Protein AF-D9WKZ7-F1 (afdb_monomer_lite)

InterPro domains:
  IPR025851 SUKH-4 immunity protein [PF14435] (5-185)

Secondary structure (DSSP, 8-state):
--S---HHHHHHHH-GGGEE---GGGS-TTTTTSHHHHHHHHT-EESSSSEEPPPPTTT-PPPBGGGTS-GGG-TTPPTTGGG-BEEEEETTEEEEE-TTT--EEEEETTTTEEEEEESSHHHHHHHHHHHHHHHHH------GGGHHHHHHHHHHHHHHHHHHHHTT--GGGSSTTSHHHHHHHHHHTTTTSSS-SGGG-----PPPP--------------------------PPPPP-----------PPPPP-

Organism: NCBI:txid457427

Radius of gyration: 24.9 Å; chains: 1; bounding box: 68×44×90 Å

Foldseek 3Di:
DLDDAALVVVCVQQNPVQFQAQDLQAEDPLASPAPLNVCRHHRGAGPDQWFFDARDPPRRYAQACVVPAVLVLAPPDDVPSRRWGQGTDGDQWTWTADSPQQWIWTQHRVVSYIAGQWSHNNLVRLLRVQLVSLLVPQDDPLDPVCLVVSLVVQLVSLVVSQVVSCVRIVRNPVDCPHSNVVVSVCRSVVVRHPQRNPVNPPDDPDDDDDDDDDDDDDDDDDDDDDDDDDDDPDPDDDDDDDDDDDDDDDDDDDDDD

pLDDT: mean 79.71, std 24.65, range [27.67, 98.5]

Sequence (257 aa):
MLFDVTRSELADIFGEDRLATLPATAFPPAAVDTEGARLLQTVGVPTGTLLLRQPDEDDGLLPLVQDIVHIEAFEDAAEGAGDWPIIGWLLNAHIALDPVSGNVHAFDPDEEAVVQLHTDVSSLVHVTLRLQRLLEEFTFSGDEDEEEADFERLNGEVDRIREETSSIDPLPFQDDETVWSVVGDEIAMGQRFKGSSPSGTARGCAPRSPENCGEPGLAPRKSARRSSSCCTTERWPGPSSAAPSGRSGSRGIRPGS

Structure (mmCIF, N/CA/C/O ba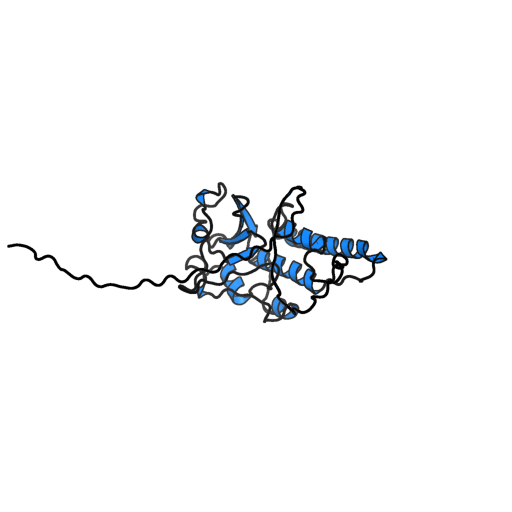ckbone):
data_AF-D9WKZ7-F1
#
_entry.id   AF-D9WKZ7-F1
#
loop_
_atom_site.group_PDB
_atom_site.id
_atom_site.type_symbol
_atom_site.label_atom_id
_atom_site.label_alt_id
_atom_site.label_comp_id
_atom_site.label_asym_id
_atom_site.label_entity_id
_atom_site.label_seq_id
_atom_site.pdbx_PDB_ins_code
_atom_site.Cartn_x
_atom_site.Cartn_y
_atom_site.Cartn_z
_atom_site.occupancy
_atom_site.B_iso_or_equiv
_atom_site.auth_seq_id
_atom_site.auth_comp_id
_atom_site.auth_asym_id
_atom_site.auth_atom_id
_atom_site.pdbx_PDB_model_num
ATOM 1 N N . MET A 1 1 ? -15.621 3.475 -1.645 1.00 86.50 1 MET A N 1
ATOM 2 C CA . MET A 1 1 ? -14.302 3.255 -2.289 1.00 86.50 1 MET A CA 1
ATOM 3 C C . MET A 1 1 ? -13.994 4.307 -3.345 1.00 86.50 1 MET A C 1
ATOM 5 O O . MET A 1 1 ? -14.924 4.769 -4.004 1.00 86.50 1 MET A O 1
ATOM 9 N N . LEU A 1 2 ? -12.716 4.663 -3.499 1.00 95.12 2 LEU A N 1
ATOM 10 C CA . LEU A 1 2 ? -12.226 5.618 -4.503 1.00 95.12 2 LEU A CA 1
ATOM 11 C C . LEU A 1 2 ? -11.845 4.973 -5.842 1.00 95.12 2 LEU A C 1
ATOM 13 O O . LEU A 1 2 ? -12.075 5.571 -6.891 1.00 95.12 2 LEU A O 1
ATOM 17 N N . PHE A 1 3 ? -11.316 3.751 -5.812 1.00 95.81 3 PHE A N 1
ATOM 18 C CA . PHE A 1 3 ? -10.891 3.003 -6.991 1.00 95.81 3 PHE A CA 1
ATOM 19 C C . PHE A 1 3 ? -11.689 1.702 -7.122 1.00 95.81 3 PHE A C 1
ATOM 21 O O . PHE A 1 3 ? -11.937 1.002 -6.138 1.00 95.81 3 PHE A O 1
ATOM 28 N N . ASP A 1 4 ? -12.084 1.369 -8.351 1.00 94.31 4 ASP A N 1
ATOM 29 C CA . ASP A 1 4 ? -12.721 0.089 -8.671 1.00 94.31 4 ASP A CA 1
ATOM 30 C C . ASP A 1 4 ? -11.634 -0.947 -8.967 1.00 94.31 4 ASP A C 1
ATOM 32 O O . ASP A 1 4 ? -11.164 -1.058 -10.096 1.00 94.31 4 ASP A O 1
ATOM 36 N N . VAL A 1 5 ? -11.178 -1.643 -7.923 1.00 93.56 5 VAL A N 1
ATOM 37 C CA . VAL A 1 5 ? -10.162 -2.698 -8.031 1.00 93.56 5 VAL A CA 1
ATOM 38 C C . VAL A 1 5 ? -10.825 -4.049 -7.821 1.00 93.56 5 VAL A C 1
ATOM 40 O O . VAL A 1 5 ? -11.519 -4.270 -6.825 1.00 93.56 5 VAL A O 1
ATOM 43 N N . THR A 1 6 ? -10.586 -4.979 -8.744 1.00 95.88 6 THR A N 1
ATOM 44 C CA . THR A 1 6 ? -11.203 -6.309 -8.699 1.00 95.88 6 THR A CA 1
ATOM 45 C C . THR A 1 6 ? -10.166 -7.411 -8.538 1.00 95.88 6 THR A C 1
ATOM 47 O O . THR A 1 6 ? -9.050 -7.317 -9.043 1.00 95.88 6 THR A O 1
ATOM 50 N N . ARG A 1 7 ? -10.550 -8.512 -7.877 1.00 97.00 7 ARG A N 1
ATOM 51 C CA . ARG A 1 7 ? -9.677 -9.689 -7.742 1.00 97.00 7 ARG A CA 1
ATOM 52 C C . ARG A 1 7 ? -9.247 -10.227 -9.106 1.00 97.00 7 ARG A C 1
ATOM 54 O O . ARG A 1 7 ? -8.091 -10.584 -9.276 1.00 97.00 7 ARG A O 1
ATOM 61 N N . SER A 1 8 ? -10.176 -10.274 -10.060 1.00 96.75 8 SER A N 1
ATOM 62 C CA . SER A 1 8 ? -9.927 -10.784 -11.409 1.00 96.75 8 SER A CA 1
ATOM 63 C C . SER A 1 8 ? -8.845 -9.981 -12.121 1.00 96.75 8 SER A C 1
ATOM 65 O O . SER A 1 8 ? -7.936 -10.571 -12.683 1.00 96.75 8 SER A O 1
ATOM 67 N N . GLU A 1 9 ? -8.893 -8.648 -12.033 1.00 94.81 9 GLU A N 1
ATOM 68 C CA . GLU A 1 9 ? -7.853 -7.779 -12.591 1.00 94.81 9 GLU A CA 1
ATOM 69 C C . GLU A 1 9 ? -6.483 -8.064 -11.963 1.00 94.81 9 GLU A C 1
ATOM 71 O O . GLU A 1 9 ? -5.500 -8.242 -12.681 1.00 94.81 9 GLU A O 1
ATOM 76 N N . LEU A 1 10 ? -6.419 -8.162 -10.629 1.00 95.88 10 LEU A N 1
ATOM 77 C CA . LEU A 1 10 ? -5.172 -8.498 -9.941 1.00 95.88 10 LEU A CA 1
ATOM 78 C C . LEU A 1 10 ? -4.653 -9.879 -10.360 1.00 95.88 10 LEU A C 1
ATOM 80 O O . LEU A 1 10 ? -3.462 -10.041 -10.610 1.00 95.88 10 LEU A O 1
ATOM 84 N N . ALA A 1 11 ? -5.533 -10.874 -10.448 1.00 96.88 11 ALA A N 1
ATOM 85 C CA . ALA A 1 11 ? -5.175 -12.243 -10.796 1.00 96.88 11 ALA A CA 1
ATOM 86 C C . ALA A 1 11 ? -4.760 -12.386 -12.268 1.00 96.88 11 ALA A C 1
ATOM 88 O O . ALA A 1 11 ? -3.876 -13.186 -12.563 1.00 96.88 11 ALA A O 1
ATOM 89 N N . ASP A 1 12 ? -5.343 -11.608 -13.179 1.00 95.31 12 ASP A N 1
ATOM 90 C CA . ASP A 1 12 ? -4.982 -11.613 -14.599 1.00 95.31 12 ASP A CA 1
ATOM 91 C C . ASP A 1 12 ? -3.570 -11.054 -14.831 1.00 95.31 12 ASP A C 1
ATOM 93 O O . ASP A 1 12 ? -2.852 -11.535 -15.708 1.00 95.31 12 ASP A O 1
ATOM 97 N N . ILE A 1 13 ? -3.162 -10.059 -14.036 1.00 94.62 13 ILE A N 1
ATOM 98 C CA . ILE A 1 13 ? -1.828 -9.448 -14.118 1.00 94.62 13 ILE A CA 1
ATOM 99 C C . ILE A 1 13 ? -0.814 -10.293 -13.345 1.00 94.62 13 ILE A C 1
ATOM 101 O O . ILE A 1 13 ? 0.231 -10.668 -13.876 1.00 94.62 13 ILE A O 1
ATOM 105 N N . PHE A 1 14 ? -1.119 -10.600 -12.082 1.00 95.25 14 PHE A N 1
ATOM 106 C CA . PHE A 1 14 ? -0.139 -11.163 -11.163 1.00 95.25 14 PHE A CA 1
ATOM 107 C C . PHE A 1 14 ? -0.225 -12.685 -11.021 1.00 95.25 14 PHE A C 1
ATOM 109 O O . PHE A 1 14 ? 0.777 -13.316 -10.699 1.00 95.25 14 PHE A O 1
ATOM 116 N N . GLY A 1 15 ? -1.371 -13.297 -11.294 1.00 96.06 15 GLY A N 1
ATOM 117 C CA . GLY A 1 15 ? -1.652 -14.681 -10.917 1.00 96.06 15 GLY A CA 1
ATOM 118 C C . GLY A 1 15 ? -2.150 -14.795 -9.474 1.00 96.06 15 GLY A C 1
ATOM 119 O O . GLY A 1 15 ? -1.733 -14.052 -8.587 1.00 96.06 15 GLY A O 1
ATOM 120 N N . GLU A 1 16 ? -3.056 -15.746 -9.230 1.00 96.12 16 GLU A N 1
ATOM 121 C CA . GLU A 1 16 ? -3.701 -15.959 -7.920 1.00 96.12 16 GLU A CA 1
ATOM 122 C C . GLU A 1 16 ? -2.708 -16.265 -6.788 1.00 96.12 16 GLU A C 1
ATOM 124 O O . GLU A 1 16 ? -2.953 -15.921 -5.636 1.00 96.12 16 GLU A O 1
ATOM 129 N N . ASP A 1 17 ? -1.580 -16.904 -7.098 1.00 95.25 17 ASP A N 1
ATOM 130 C CA . ASP A 1 17 ? -0.547 -17.272 -6.126 1.00 95.25 17 ASP A CA 1
ATOM 131 C C . ASP A 1 17 ? 0.249 -16.072 -5.596 1.00 95.25 17 ASP A C 1
ATOM 133 O O . ASP A 1 17 ? 0.900 -16.180 -4.556 1.00 95.25 17 ASP A O 1
ATOM 137 N N . ARG A 1 18 ? 0.171 -14.926 -6.280 1.00 94.75 18 ARG A N 1
ATOM 138 C CA . ARG A 1 18 ? 0.854 -13.682 -5.901 1.00 94.75 18 ARG A CA 1
ATOM 139 C C . ARG A 1 18 ? -0.090 -12.637 -5.318 1.00 94.75 18 ARG A C 1
ATOM 141 O O . ARG A 1 18 ? 0.281 -11.470 -5.201 1.00 94.75 18 ARG A O 1
ATOM 148 N N . LEU A 1 19 ? -1.295 -13.049 -4.927 1.00 96.81 19 LEU A N 1
ATOM 149 C CA . LEU A 1 19 ? -2.248 -12.204 -4.217 1.00 96.81 19 LEU A CA 1
ATOM 150 C C . LEU A 1 19 ? -2.286 -12.584 -2.738 1.00 96.81 19 LEU A C 1
ATOM 152 O O . LEU A 1 19 ? -2.629 -13.709 -2.373 1.00 96.81 19 LEU A O 1
ATOM 156 N N . ALA A 1 20 ? -1.964 -11.625 -1.874 1.00 96.62 20 ALA A N 1
ATOM 157 C CA . ALA A 1 20 ? -2.119 -11.771 -0.436 1.00 96.62 20 ALA A CA 1
ATOM 158 C C . ALA A 1 20 ? -3.504 -11.275 -0.005 1.00 96.62 20 ALA A C 1
ATOM 160 O O . ALA A 1 20 ? -3.938 -10.192 -0.392 1.00 96.62 20 ALA A O 1
ATOM 161 N N . THR A 1 21 ? -4.182 -12.050 0.838 1.00 97.25 21 THR A N 1
ATOM 162 C CA . THR A 1 21 ? -5.472 -11.689 1.445 1.00 97.25 21 THR A CA 1
ATOM 163 C C . THR A 1 21 ? -5.406 -11.833 2.955 1.00 97.25 21 THR A C 1
ATOM 165 O O . THR A 1 21 ? -4.696 -12.705 3.459 1.00 97.25 21 THR A O 1
ATOM 168 N N . LEU A 1 22 ? -6.219 -11.060 3.670 1.00 96.62 22 LEU A N 1
ATOM 169 C CA . LEU A 1 22 ? -6.415 -11.223 5.112 1.00 96.62 22 LEU A CA 1
ATOM 170 C C . LEU A 1 22 ? -7.713 -11.989 5.375 1.00 96.62 22 LEU A C 1
ATOM 172 O O . LEU A 1 22 ? -8.744 -11.614 4.821 1.00 96.62 22 LEU A O 1
ATOM 176 N N . PRO A 1 23 ? -7.724 -13.052 6.197 1.00 95.06 23 PRO A N 1
ATOM 177 C CA . PRO A 1 23 ? -8.964 -13.757 6.487 1.00 95.06 23 PRO A CA 1
ATOM 178 C C . PRO A 1 23 ? -9.891 -12.878 7.337 1.00 95.06 23 PRO A C 1
ATOM 180 O O . PRO A 1 23 ? -9.437 -12.092 8.163 1.00 95.06 23 PRO A O 1
ATOM 183 N N . ALA A 1 24 ? -11.209 -13.043 7.184 1.00 92.75 24 ALA A N 1
ATOM 184 C CA . ALA A 1 24 ? -12.192 -12.269 7.951 1.00 92.75 24 ALA A CA 1
ATOM 185 C C . ALA A 1 24 ? -12.007 -12.415 9.470 1.00 92.75 24 ALA A C 1
ATOM 187 O O . ALA A 1 24 ? -12.208 -11.465 10.217 1.00 92.75 24 ALA A O 1
ATOM 188 N N . THR A 1 25 ? -11.572 -13.596 9.918 1.00 93.62 25 THR A N 1
ATOM 189 C CA . THR A 1 25 ? -11.299 -13.888 11.329 1.00 93.62 25 THR A CA 1
ATOM 190 C C . THR A 1 25 ? -10.112 -13.122 11.895 1.00 93.62 25 THR A C 1
ATOM 192 O O . THR A 1 25 ? -9.985 -13.098 13.108 1.00 93.62 25 THR A O 1
ATOM 195 N N . ALA A 1 26 ? -9.268 -12.516 11.054 1.00 95.56 26 ALA A N 1
ATOM 196 C CA . ALA A 1 26 ? -8.110 -11.757 11.508 1.00 95.56 26 ALA A CA 1
ATOM 197 C C . ALA A 1 26 ? -8.446 -10.342 11.966 1.00 95.56 26 ALA A C 1
ATOM 199 O O . ALA A 1 26 ? -7.671 -9.723 12.688 1.00 95.56 26 ALA A O 1
ATOM 200 N N . PHE A 1 27 ? -9.591 -9.808 11.556 1.00 95.44 27 PHE A N 1
ATOM 201 C CA . PHE A 1 27 ? -9.962 -8.457 11.936 1.00 95.44 27 PHE A CA 1
ATOM 202 C C . PHE A 1 27 ? -10.638 -8.450 13.310 1.00 95.44 27 PHE A C 1
ATOM 204 O O . PHE A 1 27 ? -11.517 -9.280 13.565 1.00 95.44 27 PHE A O 1
ATOM 211 N N . PRO A 1 28 ? -10.305 -7.480 14.181 1.00 92.56 28 PRO A N 1
ATOM 212 C CA . PRO A 1 28 ? -11.050 -7.282 15.413 1.00 92.56 28 PRO A CA 1
ATOM 213 C C . PRO A 1 28 ? -12.520 -6.945 15.102 1.00 92.56 28 PRO A C 1
ATOM 215 O O . PRO A 1 28 ? -12.822 -6.428 14.018 1.00 92.56 28 PRO A O 1
ATOM 218 N N . PRO A 1 29 ? -13.455 -7.163 16.048 1.00 90.25 29 PRO A N 1
ATOM 219 C CA . PRO A 1 29 ? -14.887 -6.946 15.818 1.00 90.25 29 PRO A CA 1
ATOM 220 C C . PRO A 1 29 ? -15.247 -5.546 15.310 1.00 90.25 29 PRO A C 1
ATOM 222 O O . PRO A 1 29 ? -16.206 -5.397 14.560 1.00 90.25 29 PRO A O 1
ATOM 225 N N . ALA A 1 30 ? -14.477 -4.525 15.693 1.00 88.81 30 ALA A N 1
ATOM 226 C CA . ALA A 1 30 ? -14.676 -3.159 15.218 1.00 88.81 30 ALA A CA 1
ATOM 227 C C . ALA A 1 30 ? -14.361 -2.991 13.719 1.00 88.81 30 ALA A C 1
ATOM 229 O O . ALA A 1 30 ? -14.970 -2.153 13.064 1.00 88.81 30 ALA A O 1
ATOM 230 N N . ALA A 1 31 ? -13.439 -3.790 13.171 1.00 92.06 31 ALA A N 1
ATOM 231 C CA . ALA A 1 31 ? -12.917 -3.636 11.814 1.00 92.06 31 ALA A CA 1
ATOM 232 C C . ALA A 1 31 ? -13.474 -4.651 10.804 1.00 92.06 31 ALA A C 1
ATOM 234 O O . ALA A 1 31 ? -13.489 -4.366 9.607 1.00 92.06 31 ALA A O 1
ATOM 235 N N . VAL A 1 32 ? -13.930 -5.826 11.255 1.00 92.06 32 VAL A N 1
ATOM 236 C CA . VAL A 1 32 ? -14.262 -6.970 10.380 1.00 92.06 32 VAL A CA 1
ATOM 237 C C . VAL A 1 32 ? -15.307 -6.665 9.303 1.00 92.06 32 VAL A C 1
ATOM 239 O O . VAL A 1 32 ? -15.214 -7.178 8.186 1.00 92.06 32 VAL A O 1
ATOM 242 N N . ASP A 1 33 ? -16.274 -5.801 9.615 1.00 91.19 33 ASP A N 1
ATOM 243 C CA . ASP A 1 33 ? -17.384 -5.452 8.724 1.00 91.19 33 ASP A CA 1
ATOM 244 C C . ASP A 1 33 ? -17.150 -4.190 7.885 1.00 91.19 33 ASP A C 1
ATOM 246 O O . ASP A 1 33 ? -18.029 -3.789 7.118 1.00 91.19 33 ASP A O 1
ATOM 250 N N . THR A 1 34 ? -15.971 -3.578 7.993 1.00 94.75 34 THR A N 1
ATOM 251 C CA . THR A 1 34 ? -15.627 -2.380 7.222 1.00 94.75 34 THR A CA 1
ATOM 252 C C . THR A 1 34 ? -15.450 -2.698 5.737 1.00 94.75 34 THR A C 1
ATOM 254 O O . THR A 1 34 ? -15.079 -3.810 5.350 1.00 94.75 34 THR A O 1
ATOM 257 N N . GLU A 1 35 ? -15.700 -1.704 4.879 1.00 94.62 35 GLU A N 1
ATOM 258 C CA . GLU A 1 35 ? -15.505 -1.840 3.428 1.00 94.62 35 GLU A CA 1
ATOM 259 C C . GLU A 1 35 ? -14.042 -2.192 3.101 1.00 94.62 35 GLU A C 1
ATOM 261 O O . GLU A 1 35 ? -13.786 -3.109 2.322 1.00 94.62 35 GLU A O 1
ATOM 266 N N . GLY A 1 36 ? -13.089 -1.550 3.785 1.00 94.69 36 GLY A N 1
ATOM 267 C CA . GLY A 1 36 ? -11.660 -1.815 3.629 1.00 94.69 36 GLY A CA 1
ATOM 268 C C . GLY A 1 36 ? -11.242 -3.229 4.039 1.00 94.69 36 GLY A C 1
ATOM 269 O O . GLY A 1 36 ? -10.532 -3.900 3.289 1.00 94.69 36 GLY A O 1
ATOM 270 N N . ALA A 1 37 ? -11.733 -3.735 5.177 1.00 95.81 37 ALA A N 1
ATOM 271 C CA . ALA A 1 37 ? -11.460 -5.113 5.584 1.00 95.81 37 ALA A CA 1
ATOM 272 C C . ALA A 1 37 ? -12.029 -6.118 4.572 1.00 95.81 37 ALA A C 1
ATOM 274 O O . ALA A 1 37 ? -11.334 -7.052 4.173 1.00 95.81 37 ALA A O 1
ATOM 275 N N . ARG A 1 38 ? -13.261 -5.906 4.089 1.00 96.19 38 ARG A N 1
ATOM 276 C CA . ARG A 1 38 ? -13.873 -6.762 3.058 1.00 96.19 38 ARG A CA 1
ATOM 277 C C . ARG A 1 38 ? -13.087 -6.746 1.750 1.00 96.19 38 ARG A C 1
ATOM 279 O O . ARG A 1 38 ? -12.974 -7.793 1.108 1.00 96.19 38 ARG A O 1
ATOM 286 N N . LEU A 1 39 ? -12.515 -5.604 1.368 1.00 96.69 39 LEU A N 1
ATOM 287 C CA . LEU A 1 39 ? -11.654 -5.509 0.191 1.00 96.69 39 LEU A CA 1
ATOM 288 C C . LEU A 1 39 ? -10.396 -6.376 0.352 1.00 96.69 39 LEU A C 1
ATOM 290 O O . LEU A 1 39 ? -10.113 -7.205 -0.510 1.00 96.69 39 LEU A O 1
ATOM 294 N N . LEU A 1 40 ? -9.694 -6.276 1.484 1.00 97.12 40 LEU A N 1
ATOM 295 C CA . LEU A 1 40 ? -8.495 -7.087 1.763 1.00 97.12 40 LEU A CA 1
ATOM 296 C C . LEU A 1 40 ? -8.800 -8.586 1.911 1.00 97.12 40 LEU A C 1
ATOM 298 O O . LEU A 1 40 ? -7.937 -9.423 1.648 1.00 97.12 40 LEU A O 1
ATOM 302 N N . GLN A 1 41 ? -10.025 -8.931 2.312 1.00 96.06 41 GLN A N 1
ATOM 303 C CA . GLN A 1 41 ? -10.496 -10.316 2.393 1.00 96.06 41 GLN A CA 1
ATOM 304 C C . GLN A 1 41 ? -10.803 -10.918 1.019 1.00 96.06 41 GLN A C 1
ATOM 306 O O . GLN A 1 41 ? -10.501 -12.083 0.768 1.00 96.06 41 GLN A O 1
ATOM 311 N N . THR A 1 42 ? -11.445 -10.149 0.138 1.00 95.88 42 THR A N 1
ATOM 312 C CA . THR A 1 42 ? -12.015 -10.677 -1.113 1.00 95.88 42 THR A CA 1
ATOM 313 C C . THR A 1 42 ? -11.128 -10.421 -2.327 1.00 95.88 42 THR A C 1
ATOM 315 O O . THR A 1 42 ? -10.932 -11.326 -3.142 1.00 95.88 42 THR A O 1
ATOM 318 N N . VAL A 1 43 ? -10.563 -9.218 -2.429 1.00 96.81 43 VAL A N 1
ATOM 319 C CA . VAL A 1 43 ? -9.678 -8.783 -3.517 1.00 96.81 43 VAL A CA 1
ATOM 320 C C . VAL A 1 43 ? -8.217 -9.024 -3.150 1.00 96.81 43 VAL A C 1
ATOM 322 O O . VAL A 1 43 ? -7.498 -9.643 -3.930 1.00 96.81 43 VAL A O 1
ATOM 325 N N . GLY A 1 44 ? -7.812 -8.628 -1.942 1.00 96.06 44 GLY A N 1
ATOM 326 C CA . GLY A 1 44 ? -6.420 -8.716 -1.499 1.00 96.06 44 GLY A CA 1
ATOM 327 C C . GLY A 1 44 ? -5.523 -7.647 -2.125 1.00 96.06 44 GLY A C 1
ATOM 328 O O . GLY A 1 44 ? -6.007 -6.645 -2.649 1.00 96.06 44 GLY A O 1
ATOM 329 N N . VAL A 1 45 ? -4.209 -7.861 -2.049 1.00 96.81 45 VAL A N 1
ATOM 330 C CA . VAL A 1 45 ? -3.186 -6.995 -2.656 1.00 96.81 45 VAL A CA 1
ATOM 331 C C . VAL A 1 45 ? -2.116 -7.833 -3.361 1.00 96.81 45 VAL A C 1
ATOM 333 O O . VAL A 1 45 ? -1.845 -8.959 -2.927 1.00 96.81 45 VAL A O 1
ATOM 336 N N . PRO A 1 46 ? -1.470 -7.310 -4.416 1.00 95.81 46 PRO A N 1
ATOM 337 C CA . PRO A 1 46 ? -0.294 -7.949 -4.997 1.00 95.81 46 PRO A CA 1
ATOM 338 C C . PRO A 1 46 ? 0.837 -8.058 -3.970 1.00 95.81 46 PRO A C 1
ATOM 340 O O . PRO A 1 46 ? 1.148 -7.092 -3.272 1.00 95.81 46 PRO A O 1
ATOM 343 N N . THR A 1 47 ? 1.477 -9.222 -3.885 1.00 92.38 47 THR A N 1
ATOM 344 C CA . THR A 1 47 ? 2.692 -9.390 -3.077 1.00 92.38 47 THR A CA 1
ATOM 345 C C . THR A 1 47 ? 3.862 -8.646 -3.713 1.00 92.38 47 THR A C 1
ATOM 347 O O . THR A 1 47 ? 4.039 -8.718 -4.928 1.00 92.38 47 THR A O 1
ATOM 350 N N . GLY A 1 48 ? 4.712 -8.017 -2.903 1.00 90.31 48 GLY A N 1
ATOM 351 C CA . GLY A 1 48 ? 5.918 -7.347 -3.387 1.00 90.31 48 GLY A CA 1
ATOM 352 C C . GLY A 1 48 ? 6.200 -6.110 -2.557 1.00 90.31 48 GLY A C 1
ATOM 353 O O . GLY A 1 48 ? 6.770 -6.224 -1.475 1.00 90.31 48 GLY A O 1
ATOM 354 N N . THR A 1 49 ? 5.784 -4.952 -3.064 1.00 90.69 49 THR A N 1
ATOM 355 C CA . THR A 1 49 ? 5.992 -3.655 -2.406 1.00 90.69 49 THR A CA 1
ATOM 356 C C . THR A 1 49 ? 5.280 -3.546 -1.056 1.00 90.69 49 THR A C 1
ATOM 358 O O . THR A 1 49 ? 5.915 -3.193 -0.066 1.00 90.69 49 THR A O 1
ATOM 361 N N . LEU A 1 50 ? 3.987 -3.879 -0.999 1.00 95.12 50 LEU A N 1
ATOM 362 C CA . LEU A 1 50 ? 3.224 -3.954 0.247 1.00 95.12 50 LEU A CA 1
ATOM 363 C C . LEU A 1 50 ? 3.233 -5.394 0.765 1.00 95.12 50 LEU A C 1
ATOM 365 O O . LEU A 1 50 ? 2.987 -6.342 0.014 1.00 95.12 50 LEU A O 1
ATOM 369 N N . LEU A 1 51 ? 3.474 -5.558 2.063 1.00 95.50 51 LEU A N 1
ATOM 370 C CA . LEU A 1 51 ? 3.446 -6.858 2.721 1.00 95.50 51 LEU A CA 1
ATOM 371 C C . LEU A 1 51 ? 2.311 -6.882 3.740 1.00 95.50 51 LEU A C 1
ATOM 373 O O . LEU A 1 51 ? 2.339 -6.153 4.729 1.00 95.50 51 LEU A O 1
ATOM 377 N N . LEU A 1 52 ? 1.300 -7.720 3.492 1.00 96.31 52 LEU A N 1
ATOM 378 C CA . LEU A 1 52 ? 0.223 -7.926 4.457 1.00 96.31 52 LEU A CA 1
ATOM 379 C C . LEU A 1 52 ? 0.720 -8.740 5.647 1.00 96.31 52 LEU A C 1
ATOM 381 O O . LEU A 1 52 ? 1.503 -9.684 5.511 1.00 96.31 52 LEU A O 1
ATOM 385 N N . ARG A 1 53 ? 0.224 -8.371 6.823 1.00 94.38 53 ARG A N 1
ATOM 386 C CA . ARG A 1 53 ? 0.595 -8.998 8.079 1.00 94.38 53 ARG A CA 1
ATOM 387 C C . ARG A 1 53 ? -0.054 -10.369 8.202 1.00 94.38 53 ARG A C 1
ATOM 389 O O . ARG A 1 53 ? -1.232 -10.544 7.902 1.00 94.38 53 ARG A O 1
ATOM 396 N N . GLN A 1 54 ? 0.715 -11.347 8.671 1.00 92.06 54 GLN A N 1
ATOM 397 C CA . GLN A 1 54 ? 0.136 -12.622 9.074 1.00 92.06 54 GLN A CA 1
ATOM 398 C C . GLN A 1 54 ? -0.605 -12.436 10.404 1.00 92.06 54 GLN A C 1
ATOM 400 O O . GLN A 1 54 ? -0.051 -11.790 11.299 1.00 92.06 54 GLN A O 1
ATOM 405 N N . PRO A 1 55 ? -1.835 -12.964 10.534 1.00 92.62 55 PRO A N 1
ATOM 406 C CA . PRO A 1 55 ? -2.524 -12.997 11.816 1.00 92.62 55 PRO A CA 1
ATOM 407 C C . PRO A 1 55 ? -1.737 -13.832 12.830 1.00 92.62 55 PRO A C 1
ATOM 409 O O . PRO A 1 55 ? -1.006 -14.746 12.441 1.00 92.62 55 PRO A O 1
ATOM 412 N N . ASP A 1 56 ? -1.892 -13.511 14.110 1.00 90.12 56 ASP A N 1
ATOM 413 C CA . ASP A 1 56 ? -1.227 -14.203 15.207 1.00 90.12 56 ASP A CA 1
ATOM 414 C C . ASP A 1 56 ? -1.619 -15.690 15.254 1.00 90.12 56 ASP A C 1
ATOM 416 O O . ASP A 1 56 ? -2.754 -16.066 14.955 1.00 90.12 56 ASP A O 1
ATOM 420 N N . GLU A 1 57 ? -0.666 -16.562 15.587 1.00 88.44 57 GLU A N 1
ATOM 421 C CA . GLU A 1 57 ? -0.898 -18.010 15.594 1.00 88.44 57 GLU A CA 1
ATOM 422 C C . GLU A 1 57 ? -1.790 -18.465 16.761 1.00 88.44 57 GLU A C 1
ATOM 424 O O . GLU A 1 57 ? -2.459 -19.497 16.642 1.00 88.44 57 GLU A O 1
ATOM 429 N N . ASP A 1 58 ? -1.812 -17.719 17.871 1.00 88.00 58 ASP A N 1
ATOM 430 C CA . ASP A 1 58 ? -2.508 -18.102 19.099 1.00 88.00 58 ASP A CA 1
ATOM 431 C C . ASP A 1 58 ? -4.002 -17.759 19.043 1.00 88.00 58 ASP A C 1
ATOM 433 O O . ASP A 1 58 ? -4.842 -18.593 19.401 1.00 88.00 58 ASP A O 1
ATOM 437 N N . ASP A 1 59 ? -4.352 -16.549 18.598 1.00 89.69 59 ASP A N 1
ATOM 438 C CA . ASP A 1 59 ? -5.744 -16.078 18.548 1.00 89.69 59 ASP A CA 1
ATOM 439 C C . ASP A 1 59 ? -6.290 -15.849 17.129 1.00 89.69 59 ASP A C 1
ATOM 441 O O . ASP A 1 59 ? -7.508 -15.734 16.949 1.00 89.69 59 ASP A O 1
ATOM 445 N N . GLY A 1 60 ? -5.425 -15.875 16.112 1.00 92.75 60 GLY A N 1
ATOM 446 C CA . GLY A 1 60 ? -5.804 -15.681 14.719 1.00 92.75 60 GLY A CA 1
ATOM 447 C C . GLY A 1 60 ? -6.101 -14.233 14.346 1.00 92.75 60 GLY A C 1
ATOM 448 O O . GLY A 1 60 ? -6.643 -14.037 13.257 1.00 92.75 60 GLY A O 1
ATOM 449 N N . LEU A 1 61 ? -5.796 -13.253 15.207 1.00 95.06 61 LEU A N 1
ATOM 450 C CA . LEU A 1 61 ? -6.085 -11.830 15.019 1.00 95.06 61 LEU A CA 1
ATOM 451 C C . LEU A 1 61 ? -4.878 -11.051 14.487 1.00 95.06 61 LEU A C 1
ATOM 453 O O . LEU A 1 61 ? -3.722 -11.435 14.637 1.00 95.06 61 LEU A O 1
ATOM 457 N N . LEU A 1 62 ? -5.152 -9.917 13.848 1.00 96.12 62 LEU A N 1
ATOM 458 C CA . LEU A 1 62 ? -4.135 -8.912 13.581 1.00 96.12 62 LEU A CA 1
ATOM 459 C C . LEU A 1 62 ? -3.781 -8.188 14.880 1.00 96.12 62 LEU A C 1
ATOM 461 O O . LEU A 1 62 ? -4.695 -7.811 15.620 1.00 96.12 62 LEU A O 1
ATOM 465 N N . PRO A 1 63 ? -2.488 -7.924 15.125 1.00 94.94 63 PRO A N 1
ATOM 466 C CA . PRO A 1 63 ? -2.094 -7.095 16.247 1.00 94.94 63 PRO A CA 1
ATOM 467 C C . PRO A 1 63 ? -2.622 -5.679 16.056 1.00 94.94 63 PRO A C 1
ATOM 469 O O . PRO A 1 63 ? -2.733 -5.174 14.930 1.00 94.94 63 PRO A O 1
ATOM 472 N N . LEU A 1 64 ? -2.928 -5.041 17.171 1.00 94.94 64 LEU A N 1
ATOM 473 C CA . LEU A 1 64 ? -3.368 -3.662 17.205 1.00 94.94 64 LEU A CA 1
ATOM 474 C C . LEU A 1 64 ? -2.150 -2.736 17.264 1.00 94.94 64 LEU A C 1
ATOM 476 O O . LEU A 1 64 ? -1.044 -3.162 17.607 1.00 94.94 64 LEU A O 1
ATOM 480 N N . VAL A 1 65 ? -2.332 -1.455 16.943 1.00 94.12 65 VAL A N 1
ATOM 481 C CA . VAL A 1 65 ? -1.232 -0.479 16.998 1.00 94.12 65 VAL A CA 1
ATOM 482 C C . VAL A 1 65 ? -0.584 -0.462 18.384 1.00 94.12 65 VAL A C 1
ATOM 484 O O . VAL A 1 65 ? 0.639 -0.519 18.470 1.00 94.12 65 VAL A O 1
ATOM 487 N N . GLN A 1 66 ? -1.373 -0.477 19.463 1.00 92.50 66 GLN A N 1
ATOM 488 C CA . GLN A 1 66 ? -0.848 -0.446 20.837 1.00 92.50 66 GLN A CA 1
ATOM 489 C C . GLN A 1 66 ? -0.011 -1.674 21.229 1.00 92.50 66 GLN A C 1
ATOM 491 O O . GLN A 1 66 ? 0.767 -1.606 22.180 1.00 92.50 66 GLN A O 1
ATOM 496 N N . ASP A 1 67 ? -0.153 -2.792 20.511 1.00 90.88 67 ASP A N 1
ATOM 497 C CA . ASP A 1 67 ? 0.610 -4.014 20.785 1.00 90.88 67 ASP A CA 1
ATOM 498 C C . ASP A 1 67 ? 2.052 -3.918 20.262 1.00 90.88 67 ASP A C 1
ATOM 500 O O . ASP A 1 67 ? 2.911 -4.719 20.634 1.00 90.88 67 ASP A O 1
ATOM 504 N N . ILE A 1 68 ? 2.321 -2.952 19.377 1.00 86.75 68 ILE A N 1
ATOM 505 C CA . ILE A 1 68 ? 3.580 -2.843 18.625 1.00 86.75 68 ILE A CA 1
ATOM 506 C C . ILE A 1 68 ? 4.235 -1.482 18.804 1.00 86.75 68 ILE A C 1
ATOM 508 O O . ILE A 1 68 ? 5.459 -1.380 18.853 1.00 86.75 68 ILE A O 1
ATOM 512 N N . VAL A 1 69 ? 3.417 -0.445 18.904 1.00 83.38 69 VAL A N 1
ATOM 513 C CA . VAL A 1 69 ? 3.830 0.945 18.909 1.00 83.38 69 VAL A CA 1
ATOM 514 C C . VAL A 1 69 ? 3.345 1.589 20.205 1.00 83.38 69 VAL A C 1
ATOM 516 O O . VAL A 1 69 ? 2.177 1.483 20.576 1.00 83.38 69 VAL A O 1
ATOM 519 N N . HIS A 1 70 ? 4.246 2.281 20.902 1.00 84.81 70 HIS A N 1
ATOM 520 C CA . HIS A 1 70 ? 3.889 3.093 22.064 1.00 84.81 70 HIS A CA 1
ATOM 521 C C . HIS A 1 70 ? 3.211 4.377 21.589 1.00 84.81 70 HIS A C 1
ATOM 523 O O . HIS A 1 70 ? 3.886 5.361 21.311 1.00 84.81 70 HIS A O 1
ATOM 529 N N . ILE A 1 71 ? 1.886 4.364 21.460 1.00 81.38 71 ILE A N 1
ATOM 530 C CA . ILE A 1 71 ? 1.113 5.477 20.883 1.00 81.38 71 ILE A CA 1
ATOM 531 C C . ILE A 1 71 ? 1.316 6.788 21.628 1.00 81.38 71 ILE A C 1
ATOM 533 O O . ILE A 1 71 ? 1.257 7.849 21.020 1.00 81.38 71 ILE A O 1
ATOM 537 N N . GLU A 1 72 ? 1.614 6.738 22.924 1.00 79.50 72 GLU A N 1
ATOM 538 C CA . GLU A 1 72 ? 1.912 7.931 23.712 1.00 79.50 72 GLU A CA 1
ATOM 539 C C . GLU A 1 72 ? 3.189 8.657 23.256 1.00 79.50 72 GLU A C 1
ATOM 541 O O . GLU A 1 72 ? 3.405 9.797 23.662 1.00 79.50 72 GLU A O 1
ATOM 546 N N . ALA A 1 73 ? 4.029 8.017 22.435 1.00 77.75 73 ALA A N 1
ATOM 547 C CA . ALA A 1 73 ? 5.180 8.643 21.790 1.00 77.75 73 ALA A CA 1
ATOM 548 C C . ALA A 1 73 ? 4.802 9.490 20.559 1.00 77.75 73 ALA A C 1
ATOM 550 O O . ALA A 1 73 ? 5.638 10.240 20.075 1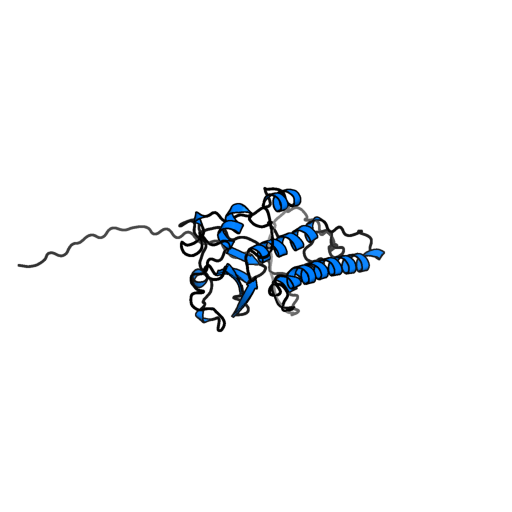.00 77.75 73 ALA A O 1
ATOM 551 N N . PHE A 1 74 ? 3.560 9.406 20.071 1.00 79.94 74 PHE A N 1
ATOM 552 C CA . PHE A 1 74 ? 3.123 10.044 18.831 1.00 79.94 74 PHE A CA 1
ATOM 553 C C . PHE A 1 74 ? 2.163 11.193 19.134 1.00 79.94 74 PHE A C 1
ATOM 555 O O . PHE A 1 74 ? 1.004 10.976 19.491 1.00 79.94 74 PHE A O 1
ATOM 562 N N . GLU A 1 75 ? 2.632 12.430 18.966 1.00 73.25 75 GLU A N 1
ATOM 563 C CA . GLU A 1 75 ? 1.836 13.629 19.267 1.00 73.25 75 GLU A CA 1
ATOM 564 C C . GLU A 1 75 ? 0.595 13.769 18.361 1.00 73.25 75 GLU A C 1
ATOM 566 O O . GLU A 1 75 ? -0.430 14.288 18.805 1.00 73.25 75 GLU A O 1
ATOM 571 N N . ASP A 1 76 ? 0.659 13.245 17.132 1.00 81.38 76 ASP A N 1
ATOM 572 C CA . ASP A 1 76 ? -0.398 13.351 16.115 1.00 81.38 76 ASP A CA 1
ATOM 573 C C . ASP A 1 76 ? -1.321 12.119 16.031 1.00 81.38 76 ASP A C 1
ATOM 575 O O . ASP A 1 76 ? -2.190 12.035 15.155 1.00 81.38 76 ASP A O 1
ATOM 579 N N . ALA A 1 77 ? -1.164 11.138 16.927 1.00 84.00 77 ALA A N 1
ATOM 580 C CA . ALA A 1 77 ? -2.012 9.951 16.918 1.00 84.00 77 ALA A CA 1
ATOM 581 C C . ALA A 1 77 ? -3.466 10.290 17.290 1.00 84.00 77 ALA A C 1
ATOM 583 O O . ALA A 1 77 ? -3.750 10.953 18.290 1.00 84.00 77 ALA A O 1
ATOM 584 N N . ALA A 1 78 ? -4.412 9.789 16.493 1.00 86.75 78 ALA A N 1
ATOM 585 C CA . ALA A 1 78 ? -5.831 9.970 16.767 1.00 86.75 78 ALA A CA 1
ATOM 586 C C . ALA A 1 78 ? -6.257 9.259 18.064 1.00 86.75 78 ALA A C 1
ATOM 588 O O . ALA A 1 78 ? -5.736 8.201 18.431 1.00 86.75 78 ALA A O 1
ATOM 589 N N . GLU A 1 79 ? -7.271 9.807 18.736 1.00 86.12 79 GLU A N 1
ATOM 590 C CA . GLU A 1 79 ? -7.879 9.146 19.890 1.00 86.12 79 GLU A CA 1
ATOM 591 C C . GLU A 1 79 ? -8.442 7.776 19.474 1.00 86.12 79 GLU A C 1
ATOM 593 O O . GLU A 1 79 ? -9.207 7.667 18.516 1.00 86.12 79 GLU A O 1
ATOM 598 N N . GLY A 1 80 ? -8.049 6.719 20.189 1.00 88.94 80 GLY A N 1
ATOM 599 C CA . GLY A 1 80 ? -8.451 5.345 19.873 1.00 88.94 80 GLY A CA 1
ATOM 600 C C . GLY A 1 80 ? -7.602 4.648 18.805 1.00 88.94 80 GLY A C 1
ATOM 601 O O . GLY A 1 80 ? -7.893 3.498 18.482 1.00 88.94 80 GLY A O 1
ATOM 602 N N . ALA A 1 81 ? -6.524 5.275 18.311 1.00 92.81 81 ALA A N 1
ATOM 603 C CA . ALA A 1 81 ? -5.603 4.641 17.362 1.00 92.81 81 ALA A CA 1
ATOM 604 C C . ALA A 1 81 ? -4.979 3.335 17.882 1.00 92.81 81 ALA A C 1
ATOM 606 O O . ALA A 1 81 ? -4.593 2.480 17.092 1.00 92.81 81 ALA A O 1
ATOM 607 N N . GLY A 1 82 ? -4.954 3.148 19.207 1.00 93.44 82 GLY A N 1
ATOM 608 C CA . GLY A 1 82 ? -4.519 1.917 19.875 1.00 93.44 82 GLY A CA 1
ATOM 609 C C . GLY A 1 82 ? -5.244 0.670 19.449 1.00 93.44 82 GLY A C 1
ATOM 610 O O . GLY A 1 82 ? -4.609 -0.376 19.359 1.00 93.44 82 GLY A O 1
ATOM 611 N N . ASP A 1 83 ? -6.519 0.800 19.106 1.00 94.25 83 ASP A N 1
ATOM 612 C CA . ASP A 1 83 ? -7.372 -0.327 18.757 1.00 94.25 83 ASP A CA 1
ATOM 613 C C . ASP A 1 83 ? -7.437 -0.576 17.241 1.00 94.25 83 ASP A C 1
ATOM 615 O O . ASP A 1 83 ? -8.237 -1.391 16.769 1.00 94.25 83 ASP A O 1
ATOM 619 N N . TRP A 1 84 ? -6.623 0.126 16.447 1.00 96.81 84 TRP A N 1
ATOM 620 C CA . TRP A 1 84 ? -6.583 -0.060 15.000 1.00 96.81 84 TRP A CA 1
ATOM 621 C C . TRP A 1 84 ? -5.760 -1.304 14.641 1.00 96.81 84 TRP A C 1
ATOM 623 O O . TRP A 1 84 ? -4.634 -1.444 15.120 1.00 96.81 84 TRP A O 1
ATOM 633 N N . PRO A 1 85 ? -6.268 -2.222 13.797 1.00 97.19 85 PRO A N 1
ATOM 634 C CA . PRO A 1 85 ? -5.493 -3.377 13.357 1.00 97.19 85 PRO A CA 1
ATOM 635 C C . PRO A 1 85 ? -4.367 -2.973 12.398 1.00 97.19 85 PRO A C 1
ATOM 637 O O . PRO A 1 85 ? -4.592 -2.248 11.423 1.00 97.19 85 PRO A O 1
ATOM 640 N N . ILE A 1 86 ? -3.172 -3.521 12.624 1.00 97.19 86 ILE A N 1
ATOM 641 C CA . ILE A 1 86 ? -2.041 -3.426 11.698 1.00 97.19 86 ILE A CA 1
ATOM 642 C C . ILE A 1 86 ? -2.232 -4.461 10.587 1.00 97.19 86 ILE A C 1
ATOM 644 O O . ILE A 1 86 ? -2.054 -5.663 10.788 1.00 97.19 86 ILE A O 1
ATOM 648 N N . ILE A 1 87 ? -2.572 -3.984 9.393 1.00 97.38 87 ILE A N 1
ATOM 649 C CA . ILE A 1 87 ? -2.856 -4.814 8.218 1.00 97.38 87 ILE A CA 1
ATOM 650 C C . ILE A 1 87 ? -1.594 -5.236 7.461 1.00 97.38 87 ILE A C 1
ATOM 652 O O . ILE A 1 87 ? -1.638 -6.195 6.691 1.00 97.38 87 ILE A O 1
ATOM 656 N N . GLY A 1 88 ? -0.467 -4.554 7.669 1.00 96.62 88 GLY A N 1
ATOM 657 C CA . GLY A 1 88 ? 0.766 -4.826 6.939 1.00 96.62 88 GLY A CA 1
ATOM 658 C C . GLY A 1 88 ? 1.897 -3.868 7.274 1.00 96.62 88 GLY A C 1
ATOM 659 O O . GLY A 1 88 ? 1.851 -3.155 8.275 1.00 96.62 88 GLY A O 1
ATOM 660 N N . TRP A 1 89 ? 2.910 -3.858 6.418 1.00 95.12 89 TRP A N 1
ATOM 661 C CA . TRP A 1 89 ? 4.007 -2.900 6.457 1.00 95.12 89 TRP A CA 1
ATOM 662 C C . TRP A 1 89 ? 4.451 -2.518 5.046 1.00 95.12 89 TRP A C 1
ATOM 664 O O . TRP A 1 89 ? 4.343 -3.303 4.095 1.00 95.12 89 TRP A O 1
ATOM 674 N N . LEU A 1 90 ? 4.956 -1.295 4.937 1.00 94.38 90 LEU A N 1
ATOM 675 C CA . LEU A 1 90 ? 5.545 -0.720 3.738 1.00 94.38 90 LEU A CA 1
ATOM 676 C C . LEU A 1 90 ? 6.844 -0.035 4.160 1.00 94.38 90 LEU A C 1
ATOM 678 O O . LEU A 1 90 ? 6.819 0.846 5.016 1.00 94.38 90 LEU A O 1
ATOM 682 N N . LEU A 1 91 ? 7.973 -0.453 3.583 1.00 90.94 91 LEU A N 1
ATOM 683 C CA . LEU A 1 91 ? 9.298 -0.084 4.097 1.00 90.94 91 LEU A CA 1
ATOM 684 C C . LEU A 1 91 ? 9.402 -0.383 5.607 1.00 90.94 91 LEU A C 1
ATOM 686 O O . LEU A 1 91 ? 9.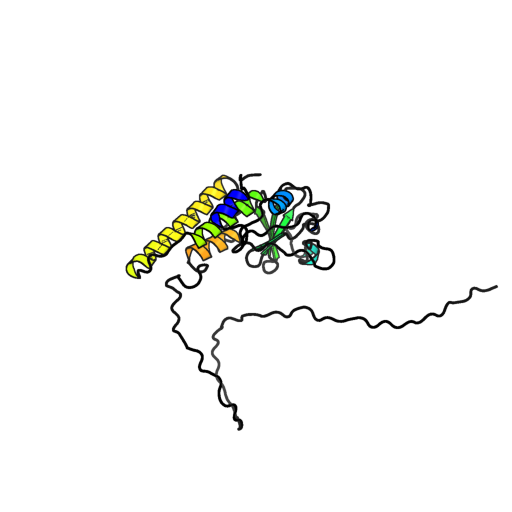183 -1.529 6.004 1.00 90.94 91 LEU A O 1
ATOM 690 N N . ASN A 1 92 ? 9.718 0.624 6.425 1.00 88.19 92 ASN A N 1
ATOM 691 C CA . ASN A 1 92 ? 9.824 0.517 7.883 1.00 88.19 92 ASN A CA 1
ATOM 692 C C . ASN A 1 92 ? 8.513 0.880 8.608 1.00 88.19 92 ASN A C 1
ATOM 694 O O . ASN A 1 92 ? 8.401 0.678 9.818 1.00 88.19 92 ASN A O 1
ATOM 698 N N . ALA A 1 93 ? 7.500 1.363 7.881 1.00 93.69 93 ALA A N 1
ATOM 699 C CA . ALA A 1 93 ? 6.252 1.827 8.466 1.00 93.69 93 ALA A CA 1
ATOM 700 C C . ALA A 1 93 ? 5.224 0.696 8.608 1.00 93.69 93 ALA A C 1
ATOM 702 O O . ALA A 1 93 ? 4.974 -0.087 7.683 1.00 93.69 93 ALA A O 1
ATOM 703 N N . HIS A 1 94 ? 4.567 0.652 9.765 1.00 95.81 94 HIS A N 1
ATOM 704 C CA . HIS A 1 94 ? 3.418 -0.211 10.012 1.00 95.81 94 HIS A CA 1
ATOM 705 C C . HIS A 1 94 ? 2.169 0.419 9.408 1.00 95.81 94 HIS A C 1
ATOM 707 O O . HIS A 1 94 ? 1.874 1.586 9.649 1.00 95.81 94 HIS A O 1
ATOM 713 N N . ILE A 1 95 ? 1.413 -0.365 8.645 1.00 97.44 95 ILE A N 1
ATOM 714 C CA . ILE A 1 95 ? 0.193 0.097 7.993 1.00 97.44 95 ILE A CA 1
ATOM 715 C C . ILE A 1 95 ? -1.005 -0.341 8.826 1.00 97.44 95 ILE A C 1
ATOM 717 O O . ILE A 1 95 ? -1.238 -1.539 9.000 1.00 97.44 95 ILE A O 1
ATOM 721 N N . ALA A 1 96 ? -1.765 0.626 9.328 1.00 97.38 96 ALA A N 1
ATOM 722 C CA . ALA A 1 96 ? -2.947 0.414 10.150 1.00 97.38 96 ALA A CA 1
ATOM 723 C C . ALA A 1 96 ? -4.218 0.880 9.431 1.00 97.38 96 ALA A C 1
ATOM 725 O O . ALA A 1 96 ? -4.198 1.844 8.664 1.00 97.38 96 ALA A O 1
ATOM 726 N N . LEU A 1 97 ? -5.326 0.191 9.695 1.00 97.69 97 LEU A N 1
ATOM 727 C CA . LEU A 1 97 ? -6.653 0.552 9.200 1.00 97.69 97 LEU A CA 1
ATOM 728 C C . LEU A 1 97 ? -7.456 1.196 10.330 1.00 97.69 97 LEU A C 1
ATOM 730 O O . LEU A 1 97 ? -7.725 0.528 11.325 1.00 97.69 97 LEU A O 1
ATOM 734 N N . ASP A 1 98 ? -7.89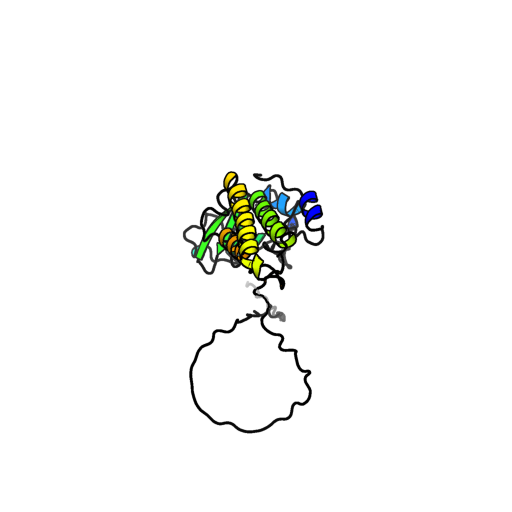8 2.441 10.155 1.00 96.62 98 ASP A N 1
ATOM 735 C CA . ASP A 1 98 ? -8.904 3.032 11.039 1.00 96.62 98 ASP A CA 1
ATOM 736 C C . ASP A 1 98 ? -10.279 2.425 10.700 1.00 96.62 98 ASP A C 1
ATOM 738 O O . ASP A 1 98 ? -10.819 2.677 9.616 1.00 96.62 98 ASP A O 1
ATOM 742 N N . PRO A 1 99 ? -10.884 1.628 11.599 1.00 93.81 99 PRO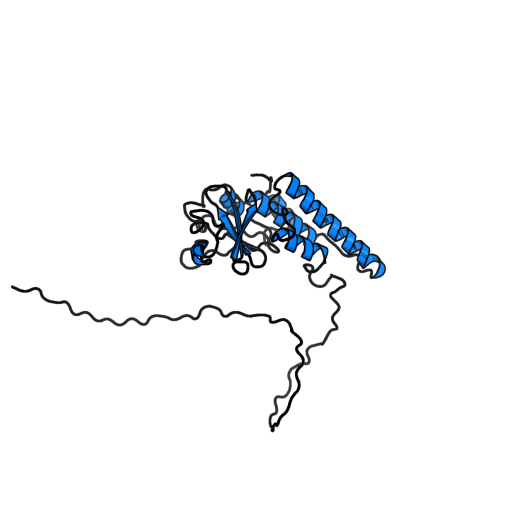 A N 1
ATOM 743 C CA . PRO A 1 99 ? -12.150 0.970 11.318 1.00 93.81 99 PRO A CA 1
ATOM 744 C C . PRO A 1 99 ? -13.349 1.928 11.275 1.00 93.81 99 PRO A C 1
ATOM 746 O O . PRO A 1 99 ? -14.408 1.548 10.777 1.00 93.81 99 PRO A O 1
ATOM 749 N N . VAL A 1 100 ? -13.217 3.147 11.807 1.00 93.00 100 VAL A N 1
ATOM 750 C CA . VAL A 1 100 ? -14.305 4.130 11.857 1.00 93.00 100 VAL A CA 1
ATOM 751 C C . VAL A 1 100 ? -14.375 4.918 10.556 1.00 93.00 100 VAL A C 1
ATOM 753 O O . VAL A 1 100 ? -15.451 5.028 9.965 1.00 93.00 100 VAL A O 1
ATOM 756 N N . SER A 1 101 ? -13.247 5.473 10.111 1.00 92.94 101 SER A N 1
ATOM 757 C CA . SER A 1 101 ? -13.194 6.275 8.884 1.00 92.94 101 SER A CA 1
ATOM 758 C C . SER A 1 101 ? -12.959 5.442 7.623 1.00 92.94 101 SER A C 1
ATOM 760 O O . SER A 1 101 ? -13.398 5.839 6.546 1.00 92.94 101 SER A O 1
ATOM 762 N N . GLY A 1 102 ? -12.297 4.287 7.745 1.00 94.12 102 GLY A N 1
ATOM 763 C CA . GLY A 1 102 ? -11.783 3.517 6.612 1.00 94.12 102 GLY A CA 1
ATOM 764 C C . GLY A 1 102 ? -10.446 4.030 6.065 1.00 94.12 102 GLY A C 1
ATOM 765 O O . GLY A 1 102 ? -9.947 3.458 5.092 1.00 94.12 102 GLY A O 1
ATOM 766 N N . ASN A 1 103 ? -9.866 5.066 6.683 1.00 97.31 103 ASN A N 1
ATOM 767 C CA . ASN A 1 103 ? -8.560 5.605 6.321 1.00 97.31 103 ASN A CA 1
ATOM 768 C C . ASN A 1 103 ? -7.443 4.605 6.637 1.00 97.31 103 ASN A C 1
ATOM 770 O O . ASN A 1 103 ? -7.533 3.793 7.564 1.00 97.31 103 ASN A O 1
ATOM 774 N N . VAL A 1 104 ? -6.347 4.718 5.894 1.00 97.81 104 VAL A N 1
ATOM 775 C CA . VAL A 1 104 ? -5.129 3.943 6.127 1.00 97.81 104 VAL A CA 1
ATOM 776 C C . VAL A 1 104 ? -4.050 4.871 6.657 1.00 97.81 104 VAL A C 1
ATOM 778 O O . VAL A 1 104 ? -3.800 5.927 6.077 1.00 97.81 104 VAL A O 1
ATOM 781 N N . HIS A 1 105 ? -3.393 4.462 7.736 1.00 96.88 105 HIS A N 1
ATOM 782 C CA . HIS A 1 105 ? -2.344 5.227 8.400 1.00 96.88 105 HIS A CA 1
ATOM 783 C C . HIS A 1 105 ? -1.018 4.469 8.381 1.00 96.88 105 HIS A C 1
ATOM 785 O O . HIS A 1 105 ? -0.995 3.244 8.505 1.00 96.88 105 HIS A O 1
ATOM 791 N N . ALA A 1 106 ? 0.076 5.209 8.242 1.00 95.50 106 ALA A N 1
ATOM 792 C CA . ALA A 1 106 ? 1.436 4.729 8.413 1.00 95.50 106 ALA A CA 1
ATOM 793 C C . ALA A 1 106 ? 1.949 5.156 9.793 1.00 95.50 106 ALA A C 1
ATOM 795 O O . ALA A 1 106 ? 1.896 6.337 10.132 1.00 95.50 106 ALA A O 1
ATOM 796 N N . PHE A 1 107 ? 2.429 4.190 10.570 1.00 94.38 107 PHE A N 1
ATOM 797 C CA . PHE A 1 107 ? 3.120 4.397 11.838 1.00 94.38 107 PHE A CA 1
ATOM 798 C C . PHE A 1 107 ? 4.595 4.081 11.634 1.00 94.38 107 PHE A C 1
ATOM 800 O O . PHE A 1 107 ? 4.952 2.911 11.442 1.00 94.38 107 PHE A O 1
ATOM 807 N N . ASP A 1 108 ? 5.434 5.109 11.681 1.00 90.62 108 ASP A N 1
ATOM 808 C CA . ASP A 1 108 ? 6.881 4.954 11.618 1.00 90.62 108 ASP A CA 1
ATOM 809 C C . ASP A 1 108 ? 7.469 5.078 13.035 1.00 90.62 108 ASP A C 1
ATOM 811 O O . ASP A 1 108 ? 7.468 6.169 13.611 1.00 90.62 108 ASP A O 1
ATOM 815 N N . PRO A 1 109 ? 7.922 3.967 13.647 1.00 82.81 109 PRO A N 1
ATOM 816 C CA . PRO A 1 109 ? 8.501 4.006 14.983 1.00 82.81 109 PRO A CA 1
ATOM 817 C C . PRO A 1 109 ? 9.890 4.653 15.024 1.00 82.81 109 PRO A C 1
ATOM 819 O O . PRO A 1 109 ? 10.297 5.084 16.100 1.00 82.81 109 PRO A O 1
ATOM 822 N N . ASP A 1 110 ? 10.613 4.710 13.902 1.00 83.44 110 ASP A N 1
ATOM 823 C CA . ASP A 1 110 ? 11.943 5.321 13.831 1.00 83.44 110 ASP A CA 1
ATOM 824 C C . ASP A 1 110 ? 11.838 6.849 13.716 1.00 83.44 110 ASP A C 1
ATOM 826 O O . ASP A 1 110 ? 12.678 7.570 14.259 1.00 83.44 110 ASP A O 1
ATOM 830 N N . GLU A 1 111 ? 10.795 7.342 13.043 1.00 82.81 111 GLU A N 1
ATOM 831 C CA . GLU A 1 111 ? 10.498 8.776 12.915 1.00 82.81 111 GLU A CA 1
ATOM 832 C C . GLU A 1 111 ? 9.545 9.311 13.995 1.00 82.81 111 GLU A C 1
ATOM 834 O O . GLU A 1 111 ? 9.316 10.517 14.065 1.00 82.81 111 GLU A O 1
ATOM 839 N N . GLU A 1 112 ? 8.998 8.431 14.844 1.00 83.50 112 GLU A N 1
ATOM 840 C CA . GLU A 1 112 ? 7.987 8.759 15.864 1.00 83.50 112 GLU A CA 1
ATOM 841 C C . GLU A 1 112 ? 6.774 9.513 15.266 1.00 83.50 112 GLU A C 1
ATOM 843 O O . GLU A 1 112 ? 6.137 10.343 15.917 1.00 83.50 112 GLU A O 1
ATOM 848 N N . ALA A 1 113 ? 6.430 9.200 14.009 1.00 85.44 113 ALA A N 1
ATOM 849 C CA . ALA A 1 113 ? 5.405 9.888 13.228 1.00 85.44 113 ALA A CA 1
ATOM 850 C C . ALA A 1 113 ? 4.217 8.981 12.861 1.00 85.44 113 ALA A C 1
ATOM 852 O O . ALA A 1 113 ? 4.369 7.795 12.547 1.00 85.44 113 ALA A O 1
ATOM 853 N N . VAL A 1 114 ? 3.012 9.567 12.864 1.00 91.06 114 VAL A N 1
ATOM 854 C CA . VAL A 1 114 ? 1.798 8.955 12.301 1.00 91.06 114 VAL A CA 1
ATOM 855 C C . VAL A 1 114 ? 1.311 9.809 11.150 1.00 91.06 114 VAL A C 1
ATOM 857 O O . VAL A 1 114 ? 0.967 10.974 11.333 1.00 91.06 114 VAL A O 1
ATOM 860 N N . VAL A 1 115 ? 1.218 9.210 9.967 1.00 92.69 115 VAL A N 1
ATOM 861 C CA . VAL A 1 115 ? 0.751 9.901 8.764 1.00 92.69 115 VAL A CA 1
ATOM 862 C C . VAL A 1 115 ? -0.469 9.185 8.215 1.00 92.69 115 VAL A C 1
ATOM 864 O O . VAL A 1 115 ? -0.482 7.963 8.064 1.00 92.69 115 VAL A O 1
ATOM 867 N N . GLN A 1 116 ? -1.520 9.939 7.898 1.00 95.69 116 GLN A N 1
ATOM 868 C CA . GLN A 1 116 ? -2.616 9.401 7.103 1.00 95.69 116 GLN A CA 1
ATOM 869 C C . GLN A 1 116 ? -2.118 9.184 5.670 1.00 95.69 116 GLN A C 1
ATOM 871 O O . GLN A 1 116 ? -1.803 10.142 4.970 1.00 95.69 116 GLN A O 1
ATOM 876 N N . LEU A 1 117 ? -2.038 7.924 5.251 1.00 96.50 117 LEU A N 1
ATOM 877 C CA . LEU A 1 117 ? -1.427 7.522 3.986 1.00 96.50 117 LEU A CA 1
ATOM 878 C C . LEU A 1 117 ? -2.452 7.406 2.854 1.00 96.50 117 LEU A C 1
ATOM 880 O O . LEU A 1 117 ? -2.149 7.756 1.719 1.00 96.50 117 LEU A O 1
ATOM 884 N N . HIS A 1 118 ? -3.662 6.928 3.161 1.00 97.94 118 HIS A N 1
ATOM 885 C CA . HIS A 1 118 ? -4.770 6.875 2.207 1.00 97.94 118 HIS A CA 1
ATOM 886 C C . HIS A 1 118 ? -6.082 7.284 2.860 1.00 97.94 118 HIS A C 1
ATOM 888 O O . HIS A 1 118 ? -6.324 7.031 4.045 1.00 97.94 118 HIS A O 1
ATOM 894 N N . THR A 1 119 ? -6.962 7.872 2.058 1.00 96.88 119 THR A N 1
ATOM 895 C CA . THR A 1 119 ? -8.352 8.136 2.456 1.00 96.88 119 THR A CA 1
ATOM 896 C C . THR A 1 119 ? -9.210 6.873 2.432 1.00 96.88 119 THR A C 1
ATOM 898 O O . THR A 1 119 ? -10.253 6.828 3.078 1.00 96.88 119 THR A O 1
ATOM 901 N N . ASP A 1 120 ? -8.783 5.826 1.721 1.00 95.38 120 ASP A N 1
ATOM 902 C CA . ASP A 1 120 ? -9.444 4.528 1.753 1.00 95.38 120 ASP A CA 1
ATOM 903 C C . ASP A 1 120 ? -8.530 3.363 1.330 1.00 95.38 120 ASP A C 1
ATOM 905 O O . ASP A 1 120 ? -7.506 3.534 0.667 1.00 95.38 120 ASP A O 1
ATOM 909 N N . VAL A 1 121 ? -8.923 2.135 1.677 1.00 97.44 121 VAL A N 1
ATOM 910 C CA . VAL A 1 121 ? -8.140 0.933 1.339 1.00 97.44 121 VAL A CA 1
ATOM 911 C C . VAL A 1 121 ? -8.081 0.675 -0.170 1.00 97.44 121 VAL A C 1
ATOM 913 O O . VAL A 1 121 ? -7.088 0.120 -0.634 1.00 97.44 121 VAL A O 1
ATOM 916 N N . SER A 1 122 ? -9.075 1.082 -0.973 1.00 97.75 122 SER A N 1
ATOM 917 C CA . SER A 1 122 ? -8.977 0.881 -2.429 1.00 97.75 122 SER A CA 1
ATOM 918 C C . SER A 1 122 ? -7.852 1.705 -3.054 1.00 97.75 122 SER A C 1
ATOM 920 O O . SER A 1 122 ? -7.188 1.204 -3.959 1.00 97.75 122 SER A O 1
ATOM 922 N N . SER A 1 123 ? -7.565 2.898 -2.522 1.00 98.06 123 SER A N 1
ATOM 923 C CA . SER A 1 123 ? -6.388 3.694 -2.885 1.00 98.06 123 SER A CA 1
ATOM 924 C C . SER A 1 123 ? -5.078 2.966 -2.553 1.00 98.06 123 SER A C 1
ATOM 926 O O . SER A 1 123 ? -4.194 2.870 -3.407 1.00 98.06 123 SER A O 1
ATOM 928 N N . LEU A 1 124 ? -4.984 2.330 -1.375 1.00 97.88 124 LEU A N 1
ATOM 929 C CA . LEU A 1 124 ? -3.831 1.493 -1.003 1.00 97.88 124 LEU A CA 1
ATOM 930 C C . LEU A 1 124 ? -3.608 0.348 -2.002 1.00 97.88 124 LEU A C 1
ATOM 932 O O . LEU A 1 124 ? -2.485 0.134 -2.474 1.00 97.88 124 LEU A O 1
ATOM 936 N N . VAL A 1 125 ? -4.673 -0.386 -2.342 1.00 97.50 125 VAL A N 1
ATOM 937 C CA . VAL A 1 125 ? -4.587 -1.488 -3.313 1.00 97.50 125 VAL A CA 1
ATOM 938 C C . VAL A 1 125 ? -4.221 -0.960 -4.700 1.00 97.50 125 VAL A C 1
ATOM 940 O O . VAL A 1 125 ? -3.380 -1.558 -5.369 1.00 97.50 125 VAL A O 1
ATOM 943 N N . HIS A 1 126 ? -4.800 0.168 -5.121 1.00 97.56 126 HIS A N 1
ATOM 944 C CA . HIS A 1 126 ? -4.537 0.775 -6.423 1.00 97.56 126 HIS A CA 1
ATOM 945 C C . HIS A 1 126 ? -3.065 1.160 -6.590 1.00 97.56 126 HIS A C 1
ATOM 947 O O . HIS A 1 126 ? -2.431 0.731 -7.554 1.00 97.56 126 HIS A O 1
ATOM 953 N N . VAL A 1 127 ? -2.496 1.909 -5.639 1.00 97.94 127 VAL A N 1
ATOM 954 C CA . VAL A 1 127 ? -1.085 2.326 -5.693 1.00 97.94 127 VAL A CA 1
ATOM 955 C C . VAL A 1 127 ? -0.162 1.109 -5.700 1.00 97.94 127 VAL A C 1
ATOM 957 O O . VAL A 1 127 ? 0.746 1.024 -6.531 1.00 97.94 127 VAL A O 1
ATOM 960 N N . THR A 1 128 ? -0.450 0.118 -4.849 1.00 97.38 128 THR A N 1
ATOM 961 C CA . THR A 1 128 ? 0.297 -1.148 -4.822 1.00 97.38 128 THR A CA 1
ATOM 962 C C . THR A 1 128 ? 0.251 -1.846 -6.183 1.00 97.38 128 THR A C 1
ATOM 964 O O . THR A 1 128 ? 1.294 -2.244 -6.698 1.00 97.38 128 THR A O 1
ATOM 967 N N . LEU A 1 129 ? -0.932 -1.954 -6.803 1.00 96.62 129 LEU A N 1
ATOM 968 C CA . LEU A 1 129 ? -1.101 -2.527 -8.140 1.00 96.62 129 LEU A CA 1
ATOM 969 C C . LEU A 1 129 ? -0.285 -1.767 -9.188 1.00 96.62 129 LEU A C 1
ATOM 971 O O . LEU A 1 129 ? 0.447 -2.401 -9.946 1.00 96.62 129 LEU A O 1
ATOM 975 N N . ARG A 1 130 ? -0.393 -0.436 -9.254 1.00 97.69 130 ARG A N 1
ATOM 976 C CA . ARG A 1 130 ? 0.262 0.350 -10.311 1.00 97.69 130 ARG A CA 1
ATOM 977 C C . ARG A 1 130 ? 1.781 0.230 -10.241 1.00 97.69 130 ARG A C 1
ATOM 979 O O . ARG A 1 130 ? 2.415 0.008 -11.271 1.00 97.69 130 ARG A O 1
ATOM 986 N N . LEU A 1 131 ? 2.352 0.311 -9.040 1.00 96.94 131 LEU A N 1
ATOM 987 C CA . LEU A 1 131 ? 3.798 0.211 -8.847 1.00 96.94 131 LEU A CA 1
ATOM 988 C C . LEU A 1 131 ? 4.311 -1.221 -9.039 1.00 96.94 131 LEU A C 1
ATOM 990 O O . LEU A 1 131 ? 5.333 -1.419 -9.693 1.00 96.94 131 LEU A O 1
ATOM 994 N N . GLN A 1 132 ? 3.594 -2.232 -8.538 1.00 95.75 132 GLN A N 1
ATOM 995 C CA . GLN A 1 132 ? 3.985 -3.631 -8.735 1.00 95.75 132 GLN A CA 1
ATOM 996 C C . GLN A 1 132 ? 3.902 -4.036 -10.213 1.00 95.75 132 GLN A C 1
ATOM 998 O O . GLN A 1 132 ? 4.779 -4.735 -10.712 1.00 95.75 132 GLN A O 1
ATOM 1003 N N . ARG A 1 133 ? 2.892 -3.551 -10.941 1.00 95.50 133 ARG A N 1
ATOM 1004 C CA . ARG A 1 133 ? 2.778 -3.761 -12.387 1.00 95.50 133 ARG A CA 1
ATOM 1005 C C . ARG A 1 133 ? 3.941 -3.121 -13.142 1.00 95.50 133 ARG A C 1
ATOM 1007 O O . ARG A 1 133 ? 4.516 -3.766 -14.013 1.00 95.50 133 ARG A O 1
ATOM 1014 N N . LEU A 1 134 ? 4.316 -1.889 -12.785 1.00 96.56 134 LEU A N 1
ATOM 1015 C CA . LEU A 1 134 ? 5.472 -1.218 -13.381 1.00 96.56 134 LEU A CA 1
ATOM 1016 C C . LEU A 1 134 ? 6.752 -2.045 -13.192 1.00 96.56 134 LEU A C 1
ATOM 1018 O O . LEU A 1 134 ? 7.497 -2.239 -14.146 1.00 96.56 134 LEU A O 1
ATOM 1022 N N . LEU A 1 135 ? 6.971 -2.597 -11.997 1.00 94.44 135 LEU A N 1
ATOM 1023 C CA . LEU A 1 135 ? 8.122 -3.461 -11.710 1.00 94.44 135 LEU A CA 1
ATOM 1024 C C . LEU A 1 135 ? 8.152 -4.759 -12.535 1.00 94.44 135 LEU A C 1
ATOM 1026 O O . LEU A 1 135 ? 9.229 -5.312 -12.752 1.00 94.44 135 LEU A O 1
ATOM 1030 N N . GLU A 1 136 ? 7.000 -5.264 -12.973 1.00 91.62 136 GLU A N 1
ATOM 1031 C CA . GLU A 1 136 ? 6.906 -6.512 -13.741 1.00 91.62 136 GLU A CA 1
ATOM 1032 C C . GLU A 1 136 ? 6.955 -6.307 -15.250 1.00 91.62 136 GLU A C 1
ATOM 1034 O O . GLU A 1 136 ? 7.521 -7.131 -15.968 1.00 91.62 136 GLU A O 1
ATOM 1039 N N . GLU A 1 137 ? 6.351 -5.226 -15.734 1.00 93.69 137 GLU A N 1
ATOM 1040 C CA . GLU A 1 137 ? 6.213 -4.959 -17.163 1.00 93.69 137 GLU A CA 1
ATOM 1041 C C . GLU A 1 137 ? 7.358 -4.093 -17.709 1.00 93.69 137 GLU A C 1
ATOM 1043 O O . GLU A 1 137 ? 7.672 -4.167 -18.903 1.00 93.69 137 GLU A O 1
ATOM 1048 N N . PHE A 1 138 ? 8.010 -3.282 -16.868 1.00 94.62 138 PHE A N 1
ATOM 1049 C CA . PHE A 1 138 ? 9.101 -2.429 -17.325 1.00 94.62 138 PHE A CA 1
ATOM 1050 C C . PHE A 1 138 ? 10.336 -3.258 -17.681 1.00 94.62 138 PHE A C 1
ATOM 1052 O O . PHE A 1 138 ? 10.883 -4.002 -16.871 1.00 94.62 138 PHE A O 1
ATOM 1059 N N . THR A 1 139 ? 10.800 -3.091 -18.915 1.00 92.06 139 THR A N 1
ATOM 1060 C CA . THR A 1 139 ? 11.997 -3.751 -19.439 1.00 92.06 139 THR A CA 1
ATOM 1061 C C . THR A 1 139 ? 13.006 -2.691 -19.849 1.00 92.06 139 THR A C 1
ATOM 1063 O O . THR A 1 139 ? 12.681 -1.828 -20.668 1.00 92.06 139 THR A O 1
ATOM 1066 N N . PHE A 1 140 ? 14.214 -2.778 -19.295 1.00 90.38 140 PHE A N 1
ATOM 1067 C CA . PHE A 1 140 ? 15.372 -2.011 -19.750 1.00 90.38 140 PHE A CA 1
ATOM 1068 C C . PHE A 1 140 ? 15.847 -2.542 -21.108 1.00 90.38 140 PHE A C 1
ATOM 1070 O O . PHE A 1 140 ? 15.831 -3.752 -21.345 1.00 90.38 140 PHE A O 1
ATOM 1077 N N . SER A 1 141 ? 16.288 -1.645 -21.984 1.00 89.62 141 SER A N 1
ATOM 1078 C CA . SER A 1 141 ? 16.880 -1.956 -23.292 1.00 89.62 141 SER A CA 1
ATOM 1079 C C . SER A 1 141 ? 18.103 -2.878 -23.174 1.00 89.62 141 SER A C 1
ATOM 1081 O O . SER A 1 141 ? 18.326 -3.738 -24.028 1.00 89.62 141 SER A O 1
ATOM 1083 N N . GLY A 1 142 ? 18.868 -2.725 -22.086 1.00 84.81 142 GLY A N 1
ATOM 1084 C CA . GLY A 1 142 ? 20.155 -3.386 -21.881 1.00 84.81 142 GLY A CA 1
ATOM 1085 C C . GLY A 1 142 ? 21.298 -2.767 -22.691 1.00 84.81 142 GLY A C 1
ATOM 1086 O O . GLY A 1 142 ? 22.385 -3.346 -22.713 1.00 84.81 142 GLY A O 1
ATOM 1087 N N . ASP A 1 143 ? 21.060 -1.631 -23.350 1.00 87.75 143 ASP A N 1
ATOM 1088 C CA . ASP A 1 143 ? 22.076 -0.849 -24.047 1.00 87.75 143 ASP A CA 1
ATOM 1089 C C . ASP A 1 143 ? 22.617 0.247 -23.114 1.00 87.75 143 ASP A C 1
ATOM 1091 O O . ASP A 1 143 ? 21.852 1.033 -22.557 1.00 87.75 143 ASP A O 1
ATOM 1095 N N . GLU A 1 144 ? 23.940 0.296 -22.934 1.00 84.69 144 GLU A N 1
ATOM 1096 C CA . GLU A 1 144 ? 24.604 1.325 -22.119 1.00 84.69 144 GLU A CA 1
ATOM 1097 C C . GLU A 1 144 ? 24.382 2.729 -22.708 1.00 84.69 144 GLU A C 1
ATOM 1099 O O . GLU A 1 144 ? 24.291 3.702 -21.963 1.00 84.69 144 GLU A O 1
ATOM 1104 N N . ASP A 1 145 ? 24.238 2.840 -24.034 1.00 88.25 145 ASP A N 1
ATOM 1105 C CA . ASP A 1 145 ? 23.988 4.120 -24.704 1.00 88.25 145 ASP A CA 1
ATOM 1106 C C . ASP A 1 145 ? 22.532 4.607 -24.514 1.00 88.25 145 ASP A C 1
ATOM 1108 O O . ASP A 1 145 ? 22.255 5.797 -24.689 1.00 88.25 145 ASP A O 1
ATOM 1112 N N . GLU A 1 146 ? 21.605 3.716 -24.134 1.00 91.00 146 GLU A N 1
ATOM 1113 C CA . GLU A 1 146 ? 20.187 4.024 -23.873 1.00 91.00 146 GLU A CA 1
ATOM 1114 C C . GLU A 1 146 ? 19.838 4.040 -22.372 1.00 91.00 146 GLU A C 1
ATOM 1116 O O . GLU A 1 146 ? 18.693 4.319 -22.015 1.00 91.00 146 GLU A O 1
ATOM 1121 N N . GLU A 1 147 ? 20.809 3.802 -21.481 1.00 89.06 147 GLU A N 1
ATOM 1122 C CA . GLU A 1 147 ? 20.596 3.707 -20.029 1.00 89.06 147 GLU A CA 1
ATOM 1123 C C . GLU A 1 147 ? 19.877 4.943 -19.462 1.00 89.06 147 GLU A C 1
ATOM 1125 O O . GLU A 1 147 ? 18.859 4.818 -18.781 1.00 89.06 147 GLU A O 1
ATOM 1130 N N . GLU A 1 148 ? 20.356 6.145 -19.793 1.00 92.00 148 GLU A N 1
ATOM 1131 C CA . GLU A 1 148 ? 19.741 7.404 -19.350 1.00 92.00 148 GLU A CA 1
ATOM 1132 C C . GLU A 1 148 ? 18.292 7.538 -19.847 1.00 92.00 148 GLU A C 1
ATOM 1134 O O . GLU A 1 148 ? 17.409 7.957 -19.101 1.00 92.00 148 GLU A O 1
ATOM 1139 N N . ALA A 1 149 ? 18.024 7.134 -21.094 1.00 95.06 149 ALA A N 1
ATOM 1140 C CA . ALA A 1 149 ? 16.687 7.200 -21.680 1.00 95.06 149 ALA A CA 1
ATOM 1141 C C . ALA A 1 149 ? 15.724 6.192 -21.029 1.00 95.06 149 ALA A C 1
ATOM 1143 O O . ALA A 1 149 ? 14.534 6.477 -20.877 1.00 95.06 149 ALA A O 1
ATOM 1144 N N . ASP A 1 150 ? 16.220 5.023 -20.614 1.00 94.69 150 ASP A N 1
ATOM 1145 C CA . ASP A 1 150 ? 15.435 4.061 -19.845 1.00 94.69 150 ASP A CA 1
ATOM 1146 C C . ASP A 1 150 ? 15.078 4.599 -18.457 1.00 94.69 150 ASP A C 1
ATOM 1148 O O . ASP A 1 150 ? 13.924 4.469 -18.044 1.00 94.69 150 ASP A O 1
ATOM 1152 N N . PHE A 1 151 ? 16.017 5.242 -17.758 1.00 95.31 151 PHE A N 1
ATOM 1153 C CA . PHE A 1 151 ? 15.724 5.888 -16.476 1.00 95.31 151 PHE A CA 1
ATOM 1154 C C . PHE A 1 151 ? 14.753 7.065 -16.630 1.00 95.31 151 PHE A C 1
ATOM 1156 O O . PHE A 1 151 ? 13.821 7.182 -15.835 1.00 95.31 151 PHE A O 1
ATOM 1163 N N . GLU A 1 152 ? 14.887 7.886 -17.676 1.00 96.81 152 GLU A N 1
ATOM 1164 C CA . GLU A 1 152 ? 13.932 8.964 -17.972 1.00 96.81 152 GLU A CA 1
ATOM 1165 C C . GLU A 1 152 ? 12.522 8.407 -18.233 1.00 96.81 152 GLU A C 1
ATOM 1167 O O . GLU A 1 152 ? 11.532 8.914 -17.697 1.00 96.81 152 GLU A O 1
ATOM 1172 N N . ARG A 1 153 ? 12.417 7.308 -18.994 1.00 97.00 153 ARG A N 1
ATOM 1173 C CA . ARG A 1 153 ? 11.143 6.618 -19.237 1.00 97.00 153 ARG A CA 1
ATOM 1174 C C . ARG A 1 153 ? 10.559 6.040 -17.950 1.00 97.00 153 ARG A C 1
ATOM 1176 O O . ARG A 1 153 ? 9.361 6.178 -17.723 1.00 97.00 153 ARG A O 1
ATOM 1183 N N . LEU A 1 154 ? 11.381 5.408 -17.115 1.00 97.44 154 LEU A N 1
ATOM 1184 C CA . LEU A 1 154 ? 10.958 4.837 -15.837 1.00 97.44 154 LEU A CA 1
ATOM 1185 C C . LEU A 1 154 ? 10.452 5.917 -14.877 1.00 97.44 154 LEU A C 1
ATOM 1187 O O . LEU A 1 154 ? 9.375 5.760 -14.303 1.00 97.44 154 LEU A O 1
ATOM 1191 N N . ASN A 1 155 ? 11.178 7.033 -14.764 1.00 97.69 155 ASN A N 1
ATOM 1192 C CA . ASN A 1 155 ? 10.752 8.191 -13.985 1.00 97.69 155 ASN A CA 1
ATOM 1193 C C . ASN A 1 155 ? 9.409 8.737 -14.493 1.00 97.69 155 ASN A C 1
ATOM 1195 O O . ASN A 1 155 ? 8.491 8.939 -13.705 1.00 97.69 155 ASN A O 1
ATOM 1199 N N . GLY A 1 156 ? 9.246 8.880 -15.812 1.00 98.25 156 GLY A N 1
ATOM 1200 C CA . GLY A 1 156 ? 7.985 9.330 -16.407 1.00 98.25 156 GLY A CA 1
ATOM 1201 C C . GLY A 1 156 ? 6.789 8.403 -16.139 1.00 98.25 156 GLY A C 1
ATOM 1202 O O . GLY A 1 156 ? 5.657 8.877 -16.036 1.00 98.25 156 GLY A O 1
ATOM 1203 N N . GLU A 1 157 ? 7.005 7.091 -16.003 1.00 98.50 157 GLU A N 1
ATOM 1204 C CA . GLU A 1 157 ? 5.945 6.157 -15.598 1.00 98.50 157 GLU A CA 1
ATOM 1205 C C . GLU A 1 157 ? 5.590 6.296 -14.109 1.00 98.50 157 GLU A C 1
ATOM 1207 O O . GLU A 1 157 ? 4.406 6.269 -13.766 1.00 98.50 157 GLU A O 1
ATOM 1212 N N . VAL A 1 158 ? 6.581 6.492 -13.230 1.00 98.25 158 VAL A N 1
ATOM 1213 C CA . VAL A 1 158 ? 6.343 6.770 -11.802 1.00 98.25 158 VAL A CA 1
ATOM 1214 C C . VAL A 1 158 ? 5.578 8.083 -11.630 1.00 98.25 158 VAL A C 1
ATOM 1216 O O . VAL A 1 158 ? 4.563 8.104 -10.933 1.00 98.25 158 VAL A O 1
ATOM 1219 N N . ASP A 1 159 ? 5.997 9.150 -12.312 1.00 98.31 159 ASP A N 1
ATOM 1220 C CA . ASP A 1 159 ? 5.333 10.455 -12.258 1.00 98.31 159 ASP A CA 1
ATOM 1221 C C . ASP A 1 159 ? 3.887 10.371 -12.753 1.00 98.31 159 ASP A C 1
ATOM 1223 O O . ASP A 1 159 ? 2.981 10.911 -12.119 1.00 98.31 159 ASP A O 1
ATOM 1227 N N . ARG A 1 160 ? 3.622 9.599 -13.815 1.00 98.31 160 ARG A N 1
ATOM 1228 C CA . ARG A 1 160 ? 2.246 9.359 -14.270 1.00 98.31 160 ARG A CA 1
ATOM 1229 C C . ARG A 1 160 ? 1.398 8.667 -13.200 1.00 98.31 160 ARG A C 1
ATOM 1231 O O . ARG A 1 160 ? 0.246 9.043 -13.008 1.00 98.31 160 ARG A O 1
ATOM 1238 N N . ILE A 1 161 ? 1.942 7.667 -12.500 1.00 98.12 161 ILE A N 1
ATOM 1239 C CA . ILE A 1 161 ? 1.227 6.982 -11.408 1.00 98.12 161 ILE A CA 1
ATOM 1240 C C . ILE A 1 161 ? 0.916 7.962 -10.271 1.00 98.12 161 ILE A C 1
ATOM 1242 O O . ILE A 1 161 ? -0.202 7.935 -9.746 1.00 98.12 161 ILE A O 1
ATOM 1246 N N . ARG A 1 162 ? 1.868 8.838 -9.921 1.00 98.12 162 ARG A N 1
ATOM 1247 C CA . ARG A 1 162 ? 1.676 9.897 -8.920 1.00 98.12 162 ARG A CA 1
ATOM 1248 C C . ARG A 1 162 ? 0.554 10.843 -9.329 1.00 98.12 162 ARG A C 1
ATOM 1250 O O . ARG A 1 162 ? -0.391 11.023 -8.570 1.00 98.12 162 ARG A O 1
ATOM 1257 N N . GLU A 1 163 ? 0.612 11.391 -10.539 1.00 98.00 163 GLU A N 1
ATOM 1258 C CA . GLU A 1 163 ? -0.391 12.330 -11.054 1.00 98.00 163 GLU A CA 1
ATOM 1259 C C . GLU A 1 163 ? -1.795 11.711 -11.125 1.00 98.00 163 GLU A C 1
ATOM 1261 O O . GLU A 1 163 ? -2.766 12.310 -10.652 1.00 98.00 163 GLU A O 1
ATOM 1266 N N . GLU A 1 164 ? -1.914 10.504 -11.687 1.00 97.75 164 GLU A N 1
ATOM 1267 C CA . GLU A 1 164 ? -3.197 9.807 -11.819 1.00 97.75 164 GLU A CA 1
ATOM 1268 C C . GLU A 1 164 ? -3.809 9.504 -10.446 1.00 97.75 164 GLU A C 1
ATOM 1270 O O . GLU A 1 164 ? -4.993 9.778 -10.233 1.00 97.75 164 GLU A O 1
ATOM 1275 N N . THR A 1 165 ? -3.007 9.005 -9.500 1.00 97.56 165 THR A N 1
ATOM 1276 C CA . THR A 1 165 ? -3.472 8.702 -8.138 1.00 97.56 165 THR A CA 1
ATOM 1277 C C . THR A 1 165 ? -3.875 9.978 -7.405 1.00 97.56 165 THR A C 1
ATOM 1279 O O . THR A 1 165 ? -5.001 10.063 -6.913 1.00 97.56 165 THR A O 1
ATOM 1282 N N . SER A 1 166 ? -3.006 10.994 -7.396 1.00 97.38 166 SER A N 1
ATOM 1283 C CA . SER A 1 166 ? -3.211 12.244 -6.654 1.00 97.38 166 SER A CA 1
ATOM 1284 C C . SER A 1 166 ? -4.404 13.061 -7.142 1.00 97.38 166 SER A C 1
ATOM 1286 O O . SER A 1 166 ? -4.932 13.893 -6.404 1.00 97.38 166 SER A O 1
ATOM 1288 N N . SER A 1 167 ? -4.870 12.817 -8.371 1.00 97.44 167 SER A N 1
ATOM 1289 C CA . SER A 1 167 ? -6.107 13.412 -8.884 1.00 97.44 167 SER A CA 1
ATOM 1290 C C . SER A 1 167 ? -7.378 12.905 -8.180 1.00 97.44 167 SER A C 1
ATOM 1292 O O . SER A 1 167 ? -8.412 13.575 -8.240 1.00 97.44 167 SER A O 1
ATOM 1294 N N . ILE A 1 168 ? -7.304 11.748 -7.510 1.00 98.00 168 ILE A N 1
ATOM 1295 C CA . ILE A 1 168 ? -8.414 11.084 -6.810 1.00 98.00 168 ILE A CA 1
ATOM 1296 C C . ILE A 1 168 ? -8.151 11.037 -5.299 1.00 98.00 168 ILE A C 1
ATOM 1298 O O . ILE A 1 168 ? -8.998 11.482 -4.525 1.00 98.00 168 ILE A O 1
ATOM 1302 N N . ASP A 1 169 ? -6.988 10.528 -4.886 1.00 98.00 169 ASP A N 1
ATOM 1303 C CA . ASP A 1 169 ? -6.521 10.510 -3.497 1.00 98.00 169 ASP A CA 1
ATOM 1304 C C . ASP A 1 169 ? -5.145 11.185 -3.424 1.00 98.00 169 ASP A C 1
ATOM 1306 O O . ASP A 1 169 ? -4.165 10.585 -3.863 1.00 98.00 169 ASP A O 1
ATOM 1310 N N . PRO A 1 170 ? -5.041 12.425 -2.914 1.00 96.88 170 PRO A N 1
ATOM 1311 C CA . PRO A 1 170 ? -3.777 13.158 -2.896 1.00 96.88 170 PRO A CA 1
ATOM 1312 C C . PRO A 1 170 ? -2.804 12.662 -1.821 1.00 96.88 170 PRO A C 1
ATOM 1314 O O . PRO A 1 170 ? -1.610 12.919 -1.935 1.00 96.88 170 PRO A O 1
ATOM 1317 N N . LEU A 1 171 ? -3.290 11.970 -0.783 1.00 97.25 171 LEU A N 1
ATOM 1318 C CA . LEU A 1 171 ? -2.493 11.613 0.396 1.00 97.25 171 LEU A CA 1
ATOM 1319 C C . LEU A 1 171 ? -1.248 10.758 0.111 1.00 97.25 171 LEU A C 1
ATOM 1321 O O . LEU A 1 171 ? -0.210 11.055 0.703 1.00 97.25 171 LEU A O 1
ATOM 1325 N N . PRO A 1 172 ? -1.279 9.755 -0.791 1.00 97.00 172 PRO A N 1
ATOM 1326 C CA . PRO A 1 172 ? -0.135 8.871 -0.997 1.00 97.00 172 PRO A CA 1
ATOM 1327 C C . PRO A 1 172 ? 1.112 9.606 -1.479 1.00 97.00 172 PRO A C 1
ATOM 1329 O O . PRO A 1 172 ? 2.209 9.161 -1.187 1.00 97.00 172 PRO A O 1
ATOM 1332 N N . PHE A 1 173 ? 0.952 10.718 -2.200 1.00 96.75 173 PHE A N 1
ATOM 1333 C CA . PHE A 1 173 ? 2.055 11.482 -2.788 1.00 96.75 173 PHE A CA 1
ATOM 1334 C C . PHE A 1 173 ? 1.956 12.974 -2.449 1.00 96.75 173 PHE A C 1
ATOM 1336 O O . PHE A 1 173 ? 2.370 13.823 -3.236 1.00 96.75 173 PHE A O 1
ATOM 1343 N N . GLN A 1 174 ? 1.350 13.312 -1.306 1.00 93.75 174 GLN A N 1
ATOM 1344 C CA . GLN A 1 174 ? 1.166 14.711 -0.900 1.00 93.75 174 GLN A CA 1
ATOM 1345 C C . GLN A 1 174 ? 2.486 15.410 -0.548 1.00 93.75 174 GLN A C 1
ATOM 1347 O O . GLN A 1 174 ? 2.564 16.635 -0.616 1.00 93.75 174 GLN A O 1
ATOM 1352 N N . ASP A 1 175 ? 3.486 14.625 -0.143 1.00 90.44 175 ASP A N 1
ATOM 1353 C CA . ASP A 1 175 ? 4.821 15.064 0.247 1.00 90.44 175 ASP A CA 1
ATOM 1354 C C . ASP A 1 175 ? 5.864 14.091 -0.332 1.00 90.44 175 ASP A C 1
ATOM 1356 O O . ASP A 1 175 ? 5.599 12.887 -0.479 1.00 90.44 175 ASP A O 1
ATOM 1360 N N . ASP A 1 176 ? 7.040 14.612 -0.672 1.00 88.94 176 ASP A N 1
ATOM 1361 C CA . ASP A 1 176 ? 8.159 13.845 -1.227 1.00 88.94 176 ASP A CA 1
ATOM 1362 C C . ASP A 1 176 ? 8.742 12.857 -0.194 1.00 88.94 176 ASP A C 1
ATOM 1364 O O . ASP A 1 176 ? 9.362 11.863 -0.566 1.00 88.94 176 ASP A O 1
ATOM 1368 N N . GLU A 1 177 ? 8.477 13.071 1.097 1.00 88.50 177 GLU A N 1
ATOM 1369 C CA . GLU A 1 177 ? 8.904 12.210 2.205 1.00 88.50 177 GLU A CA 1
ATOM 1370 C C . GLU A 1 177 ? 7.857 11.148 2.583 1.00 88.50 177 GLU A C 1
ATOM 1372 O O . GLU A 1 177 ? 8.099 10.309 3.449 1.00 88.50 177 GLU A O 1
ATOM 1377 N N . THR A 1 178 ? 6.691 11.112 1.923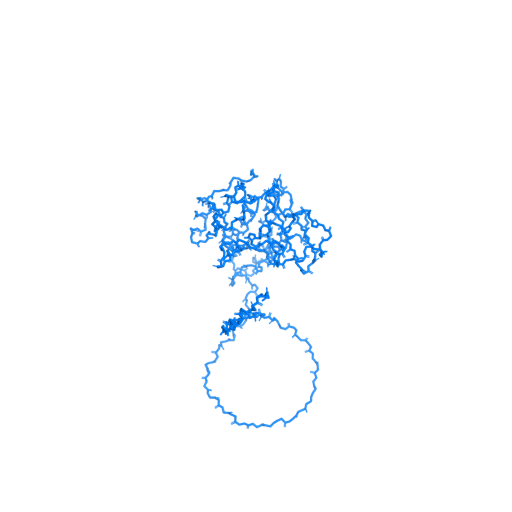 1.00 92.12 178 THR A N 1
ATOM 1378 C CA . THR A 1 178 ? 5.742 10.010 2.151 1.00 92.12 178 THR A CA 1
ATOM 1379 C C . THR A 1 178 ? 6.364 8.664 1.774 1.00 92.12 178 THR A C 1
ATOM 1381 O O . THR A 1 178 ? 7.114 8.543 0.804 1.00 92.12 178 THR A O 1
ATOM 1384 N N . VAL A 1 179 ? 5.977 7.603 2.491 1.00 93.75 179 VAL A N 1
ATOM 1385 C CA . VAL A 1 179 ? 6.487 6.243 2.241 1.00 93.75 179 VAL A CA 1
ATOM 1386 C C . VAL A 1 179 ? 6.287 5.825 0.775 1.00 93.75 179 VAL A C 1
ATOM 1388 O O . VAL A 1 179 ? 7.153 5.178 0.188 1.00 93.75 179 VAL A O 1
ATOM 1391 N N . TRP A 1 180 ? 5.182 6.229 0.140 1.00 96.69 180 TRP A N 1
ATOM 1392 C CA . TRP A 1 180 ? 4.948 5.967 -1.282 1.00 96.69 180 TRP A CA 1
ATOM 1393 C C . TRP A 1 180 ? 5.783 6.840 -2.219 1.00 96.69 180 TRP A C 1
ATOM 1395 O O . TRP A 1 180 ? 6.230 6.323 -3.245 1.00 96.69 180 TRP A O 1
ATOM 1405 N N . SER A 1 181 ? 6.041 8.111 -1.891 1.00 95.44 181 SER A N 1
ATOM 1406 C CA . SER A 1 181 ? 6.988 8.940 -2.647 1.00 95.44 181 SER A CA 1
ATOM 1407 C C . SER A 1 181 ? 8.382 8.321 -2.642 1.00 95.44 181 SER A C 1
ATOM 1409 O O . SER A 1 181 ? 8.915 8.079 -3.725 1.00 95.44 181 SER A O 1
ATOM 1411 N N . VAL A 1 182 ? 8.889 7.913 -1.473 1.00 95.31 182 VAL A N 1
ATOM 1412 C CA . VAL A 1 182 ? 10.169 7.193 -1.341 1.00 95.31 182 VAL A CA 1
ATOM 1413 C C . VAL A 1 182 ? 10.158 5.900 -2.158 1.00 95.31 182 VAL A C 1
ATOM 1415 O O . VAL A 1 182 ? 11.104 5.589 -2.884 1.00 95.31 182 VAL A O 1
ATOM 1418 N N . VAL A 1 183 ? 9.058 5.141 -2.103 1.00 96.31 183 VAL A N 1
ATOM 1419 C CA . VAL A 1 183 ? 8.902 3.933 -2.919 1.00 96.31 183 VAL A CA 1
ATOM 1420 C C . VAL A 1 183 ? 8.965 4.245 -4.412 1.00 96.31 183 VAL A C 1
ATOM 1422 O O . VAL A 1 183 ? 9.628 3.496 -5.131 1.00 96.31 183 VAL A O 1
ATOM 1425 N N . GLY A 1 184 ? 8.300 5.301 -4.873 1.00 96.94 184 GLY A N 1
ATOM 1426 C CA . GLY A 1 184 ? 8.342 5.749 -6.261 1.00 96.94 184 GLY A CA 1
ATOM 1427 C C . GLY A 1 184 ? 9.749 6.157 -6.690 1.00 96.94 184 GLY A C 1
ATOM 1428 O O . GLY A 1 184 ? 10.207 5.712 -7.738 1.00 96.94 184 GLY A O 1
ATOM 1429 N N . ASP A 1 185 ? 10.465 6.905 -5.852 1.00 96.50 185 ASP A N 1
ATOM 1430 C CA . ASP A 1 185 ? 11.830 7.359 -6.136 1.00 96.50 185 ASP A CA 1
ATOM 1431 C C . ASP A 1 185 ? 12.811 6.190 -6.240 1.00 96.50 185 ASP A C 1
ATOM 1433 O O . ASP A 1 185 ? 13.599 6.118 -7.182 1.00 96.50 185 ASP A O 1
ATOM 1437 N N . GLU A 1 186 ? 12.729 5.206 -5.341 1.00 95.69 186 GLU A N 1
ATOM 1438 C CA . GLU A 1 186 ? 13.543 3.991 -5.444 1.00 95.69 186 GLU A CA 1
ATOM 1439 C C . GLU A 1 186 ? 13.258 3.204 -6.735 1.00 95.69 186 GLU A C 1
ATOM 1441 O O . GLU A 1 186 ? 14.166 2.589 -7.303 1.00 95.69 186 GLU A O 1
ATOM 1446 N N . ILE A 1 187 ? 12.008 3.211 -7.211 1.00 96.06 187 ILE A N 1
ATOM 1447 C CA . ILE A 1 187 ? 11.640 2.603 -8.496 1.00 96.06 187 ILE A CA 1
ATOM 1448 C C . ILE A 1 187 ? 12.208 3.428 -9.650 1.00 96.06 187 ILE A C 1
ATOM 1450 O O . ILE A 1 187 ? 12.851 2.841 -10.513 1.00 96.06 187 ILE A O 1
ATOM 1454 N N . ALA A 1 188 ? 12.042 4.752 -9.646 1.00 95.56 188 ALA A N 1
ATOM 1455 C CA . ALA A 1 188 ? 12.571 5.658 -10.668 1.00 95.56 188 ALA A CA 1
ATOM 1456 C C . ALA A 1 188 ? 14.102 5.563 -10.791 1.00 95.56 188 ALA A C 1
ATOM 1458 O O . ALA A 1 188 ? 14.645 5.590 -11.891 1.00 95.56 188 ALA A O 1
ATOM 1459 N N . MET A 1 189 ? 14.795 5.342 -9.671 1.00 93.81 189 MET A N 1
ATOM 1460 C CA . MET A 1 189 ? 16.240 5.090 -9.611 1.00 93.81 189 MET A CA 1
ATOM 1461 C C . MET A 1 189 ? 16.632 3.636 -9.940 1.00 93.81 189 MET A C 1
ATOM 1463 O O . MET A 1 189 ? 17.795 3.259 -9.801 1.00 93.81 189 MET A O 1
ATOM 1467 N N . GLY A 1 190 ? 15.678 2.780 -10.317 1.00 92.00 190 GLY A N 1
ATOM 1468 C CA . GLY A 1 190 ? 15.903 1.377 -10.672 1.00 92.00 190 GLY A CA 1
ATOM 1469 C C . GLY A 1 190 ? 16.376 0.479 -9.522 1.00 92.00 190 GLY A C 1
ATOM 1470 O O . GLY A 1 190 ? 16.827 -0.640 -9.772 1.00 92.00 190 GLY A O 1
ATOM 1471 N N . GLN A 1 191 ? 16.282 0.918 -8.264 1.00 91.75 191 GLN A N 1
ATOM 1472 C CA . GLN A 1 191 ? 16.818 0.196 -7.098 1.00 91.75 191 GLN A CA 1
ATOM 1473 C C . GLN A 1 191 ? 15.999 -1.052 -6.739 1.00 91.75 191 GLN A C 1
ATOM 1475 O O . GLN A 1 191 ? 16.493 -1.975 -6.091 1.00 91.75 191 GLN A O 1
ATOM 1480 N N . ARG A 1 192 ? 14.741 -1.096 -7.184 1.00 88.25 192 ARG A N 1
ATOM 1481 C CA . ARG A 1 192 ? 13.776 -2.159 -6.864 1.00 88.25 192 ARG A CA 1
ATOM 1482 C C . ARG A 1 192 ? 13.740 -3.298 -7.891 1.00 88.25 192 ARG A C 1
ATOM 1484 O O . ARG A 1 192 ? 13.065 -4.300 -7.658 1.00 88.25 192 ARG A O 1
ATOM 1491 N N . PHE A 1 193 ? 14.489 -3.199 -8.991 1.00 84.56 193 PHE A N 1
ATOM 1492 C CA . PHE A 1 193 ? 14.600 -4.263 -9.993 1.00 84.56 193 PHE A CA 1
ATOM 1493 C C . PHE A 1 193 ? 15.726 -5.243 -9.623 1.00 84.56 193 PHE A C 1
ATOM 1495 O O . PHE A 1 193 ? 16.881 -4.867 -9.418 1.00 84.56 193 PHE A O 1
ATOM 1502 N N . LYS A 1 194 ? 15.415 -6.542 -9.539 1.00 60.72 194 LYS A N 1
ATOM 1503 C CA . LYS A 1 194 ? 16.414 -7.577 -9.218 1.00 60.72 194 LYS A CA 1
ATOM 1504 C C . LYS A 1 194 ? 17.262 -7.909 -10.449 1.00 60.72 194 LYS A C 1
ATOM 1506 O O . LYS A 1 194 ? 16.775 -8.543 -11.373 1.00 60.72 194 LYS A O 1
ATOM 1511 N N . GLY A 1 195 ? 18.552 -7.566 -10.422 1.00 53.28 195 GLY A N 1
ATOM 1512 C CA . GLY A 1 195 ? 19.575 -8.159 -11.300 1.00 53.28 195 GLY A CA 1
ATOM 1513 C C . GLY A 1 195 ? 19.521 -7.788 -12.789 1.00 53.28 195 GLY A C 1
ATOM 1514 O O . GLY A 1 195 ? 20.255 -8.388 -13.571 1.00 53.28 195 GLY A O 1
ATOM 1515 N N . SER A 1 196 ? 18.688 -6.823 -13.180 1.00 43.56 196 SER A N 1
ATOM 1516 C CA . SER A 1 196 ? 18.597 -6.310 -14.558 1.00 43.56 196 SER A CA 1
ATOM 1517 C C . SER A 1 196 ? 18.732 -4.792 -14.652 1.00 43.56 196 SER A C 1
ATOM 1519 O O . SER A 1 196 ? 18.764 -4.269 -15.760 1.00 43.56 196 SER A O 1
ATOM 1521 N N . SER A 1 197 ? 18.863 -4.086 -13.524 1.00 45.59 197 SER A N 1
ATOM 1522 C CA . SER A 1 197 ? 19.325 -2.699 -13.557 1.00 45.59 197 SER A CA 1
ATOM 1523 C C . SER A 1 197 ? 20.794 -2.694 -13.992 1.00 45.59 197 SER A C 1
ATOM 1525 O O . SER A 1 197 ? 21.581 -3.456 -13.412 1.00 45.59 197 SER A O 1
ATOM 1527 N N . PRO A 1 198 ? 21.198 -1.857 -14.962 1.00 47.09 198 PRO A N 1
ATOM 1528 C CA . PRO A 1 198 ? 22.592 -1.756 -15.414 1.00 47.09 198 PRO A CA 1
ATOM 1529 C C . PRO A 1 198 ? 23.593 -1.491 -14.270 1.00 47.09 198 PRO A C 1
ATOM 1531 O O . PRO A 1 198 ? 24.756 -1.888 -14.334 1.00 47.09 198 PRO A O 1
ATOM 1534 N N . SER A 1 199 ? 23.127 -0.984 -13.125 1.00 50.78 199 SER A N 1
ATOM 1535 C CA . SER A 1 199 ? 23.911 -0.838 -11.891 1.00 50.78 199 SER A CA 1
ATOM 1536 C C . SER A 1 199 ? 24.328 -2.168 -11.212 1.00 50.78 199 SER A C 1
ATOM 1538 O O . SER A 1 199 ? 25.068 -2.157 -10.227 1.00 50.78 199 SER A O 1
ATOM 1540 N N . GLY A 1 200 ? 23.879 -3.329 -11.708 1.00 43.09 200 GLY A N 1
ATOM 1541 C CA . GLY A 1 200 ? 24.044 -4.658 -11.101 1.00 43.09 200 GLY A CA 1
ATOM 1542 C C . GLY A 1 200 ? 25.335 -5.432 -11.414 1.00 43.09 200 GLY A C 1
ATOM 1543 O O . GLY A 1 200 ? 25.475 -6.568 -10.958 1.00 43.09 200 GLY A O 1
ATOM 1544 N N . THR A 1 201 ? 26.310 -4.881 -12.144 1.00 40.53 201 THR A N 1
ATOM 1545 C CA . THR A 1 201 ? 27.597 -5.567 -12.397 1.00 40.53 201 THR A CA 1
ATOM 1546 C C . THR A 1 201 ? 28.680 -5.240 -11.366 1.00 40.53 201 THR A C 1
ATOM 1548 O O . THR A 1 201 ? 29.747 -4.709 -11.679 1.00 40.53 201 THR A O 1
ATOM 1551 N N . ALA A 1 202 ? 28.475 -5.667 -10.119 1.00 33.56 202 ALA A N 1
ATOM 1552 C CA . ALA A 1 202 ? 29.586 -5.896 -9.197 1.00 33.56 202 ALA A CA 1
ATOM 1553 C C . ALA A 1 202 ? 30.136 -7.318 -9.408 1.00 33.56 202 ALA A C 1
ATOM 1555 O O . ALA A 1 202 ? 29.597 -8.301 -8.910 1.00 33.56 202 ALA A O 1
ATOM 1556 N N . ARG A 1 203 ? 31.208 -7.395 -10.209 1.00 33.19 203 ARG A N 1
ATOM 1557 C CA . ARG A 1 203 ? 32.162 -8.508 -10.403 1.00 33.19 203 ARG A CA 1
ATOM 1558 C C . ARG A 1 203 ? 31.909 -9.764 -9.560 1.00 33.19 203 ARG A C 1
ATOM 1560 O O . ARG A 1 203 ? 32.112 -9.771 -8.348 1.00 33.19 203 ARG A O 1
ATOM 1567 N N . GLY A 1 204 ? 31.641 -10.868 -10.253 1.00 29.25 204 GLY A N 1
ATOM 1568 C CA . GLY A 1 204 ? 31.662 -12.207 -9.681 1.00 29.25 204 GLY A CA 1
ATOM 1569 C C . GLY A 1 204 ? 32.972 -12.512 -8.950 1.00 29.25 204 GLY A C 1
ATOM 1570 O O . GLY A 1 204 ? 34.023 -12.694 -9.562 1.00 29.25 204 GLY A O 1
ATOM 1571 N N . CYS A 1 205 ? 32.885 -12.645 -7.631 1.00 30.00 205 CYS A N 1
ATOM 1572 C CA . CYS A 1 205 ? 33.753 -13.535 -6.878 1.00 30.00 205 CYS A CA 1
ATOM 1573 C C . CYS A 1 205 ? 33.012 -14.865 -6.746 1.00 30.00 205 CYS A C 1
ATOM 1575 O O . CYS A 1 205 ? 32.085 -15.000 -5.951 1.00 30.00 205 CYS A O 1
ATOM 1577 N N . ALA A 1 206 ? 33.408 -15.845 -7.557 1.00 31.91 206 ALA A N 1
ATOM 1578 C CA . ALA A 1 206 ? 32.955 -17.221 -7.406 1.00 31.91 206 ALA A CA 1
ATOM 1579 C C . ALA A 1 206 ? 33.307 -17.746 -5.996 1.00 31.91 206 ALA A C 1
ATOM 1581 O O . ALA A 1 206 ? 34.437 -17.531 -5.540 1.00 31.91 206 ALA A O 1
ATOM 1582 N N . PRO A 1 207 ? 32.407 -18.469 -5.307 1.00 33.62 207 PRO A N 1
ATOM 1583 C CA . PRO A 1 207 ? 32.765 -19.153 -4.074 1.00 33.62 207 PRO A CA 1
ATOM 1584 C C . PRO A 1 207 ? 33.707 -20.317 -4.408 1.00 33.62 207 PRO A C 1
ATOM 1586 O O . PRO A 1 207 ? 33.341 -21.252 -5.120 1.00 33.62 207 PRO A O 1
ATOM 1589 N N . ARG A 1 208 ? 34.946 -20.264 -3.906 1.00 31.39 208 ARG A N 1
ATOM 1590 C CA . ARG A 1 208 ? 35.813 -21.448 -3.850 1.00 31.39 208 ARG A CA 1
ATOM 1591 C C . ARG A 1 208 ? 35.283 -22.391 -2.770 1.00 31.39 208 ARG A C 1
ATOM 1593 O O . ARG A 1 208 ? 35.010 -21.956 -1.655 1.00 31.39 208 ARG A O 1
ATOM 1600 N N . SER A 1 209 ? 35.167 -23.669 -3.122 1.00 31.22 209 SER A N 1
ATOM 1601 C CA . SER A 1 209 ? 34.802 -24.781 -2.240 1.00 31.22 209 SER A CA 1
ATOM 1602 C C . SER A 1 209 ? 35.647 -24.836 -0.955 1.00 31.22 209 SER A C 1
ATOM 1604 O O . SER A 1 209 ? 36.829 -24.477 -0.995 1.00 31.22 209 SER A O 1
ATOM 1606 N N . PRO A 1 210 ? 35.090 -25.324 0.171 1.00 33.88 210 PRO A N 1
ATOM 1607 C CA . PRO A 1 210 ? 35.808 -25.433 1.429 1.00 33.88 210 PRO A CA 1
ATOM 1608 C C . PRO A 1 210 ? 36.549 -26.773 1.491 1.00 33.88 210 PRO A C 1
ATOM 1610 O O . PRO A 1 210 ? 35.946 -27.810 1.749 1.00 33.88 210 PRO A O 1
ATOM 1613 N N . GLU A 1 211 ? 37.864 -26.759 1.299 1.00 31.91 211 GLU A N 1
ATOM 1614 C CA . GLU A 1 211 ? 38.722 -27.876 1.696 1.00 31.91 211 GLU A CA 1
ATOM 1615 C C . GLU A 1 211 ? 39.892 -27.357 2.543 1.00 31.91 211 GLU A C 1
ATOM 1617 O O . GLU A 1 211 ? 40.583 -26.413 2.167 1.00 31.91 211 GLU A O 1
ATOM 1622 N N . ASN A 1 212 ? 40.098 -28.035 3.677 1.00 33.22 212 ASN A N 1
ATOM 1623 C CA . ASN A 1 212 ? 41.204 -27.948 4.638 1.00 33.22 212 ASN A CA 1
ATOM 1624 C C . ASN A 1 212 ? 41.202 -26.818 5.683 1.00 33.22 212 ASN A C 1
ATOM 1626 O O . ASN A 1 212 ? 41.875 -25.796 5.560 1.00 33.22 212 ASN A O 1
ATOM 1630 N N . CYS A 1 213 ? 40.570 -27.123 6.822 1.00 29.61 213 CYS A N 1
ATOM 1631 C CA . CYS A 1 213 ? 40.933 -26.576 8.126 1.00 29.61 213 CYS A CA 1
ATOM 1632 C C . CYS A 1 213 ? 42.257 -27.191 8.612 1.00 29.61 213 CYS A C 1
ATOM 1634 O O . CYS A 1 213 ? 42.330 -28.387 8.892 1.00 29.61 213 CYS A O 1
ATOM 1636 N N . GLY A 1 214 ? 43.278 -26.351 8.767 1.00 28.08 214 GLY A N 1
ATOM 1637 C CA . GLY A 1 214 ? 44.487 -26.636 9.532 1.00 28.08 214 GLY A CA 1
ATOM 1638 C C . GLY A 1 214 ? 44.920 -25.375 10.279 1.00 28.08 214 GLY A C 1
ATOM 1639 O O . GLY A 1 214 ? 45.412 -24.432 9.670 1.00 28.08 214 GLY A O 1
ATOM 1640 N N . GLU A 1 215 ? 44.698 -25.350 11.590 1.00 31.20 215 GLU A N 1
ATOM 1641 C CA . GLU A 1 215 ? 45.384 -24.466 12.548 1.00 31.20 215 GLU A CA 1
ATOM 1642 C C . GLU A 1 215 ? 46.791 -25.030 12.879 1.00 31.20 215 GLU A C 1
ATOM 1644 O O . GLU A 1 215 ? 47.045 -26.182 12.507 1.00 31.20 215 GLU A O 1
ATOM 1649 N N . PRO A 1 216 ? 47.702 -24.343 13.622 1.00 42.50 216 PRO A N 1
ATOM 1650 C CA . PRO A 1 216 ? 47.561 -23.072 14.367 1.00 42.50 216 PRO A CA 1
ATOM 1651 C C . PRO A 1 216 ? 48.742 -22.073 14.212 1.00 42.50 216 PRO A C 1
ATOM 1653 O O . PRO A 1 216 ? 49.828 -22.427 13.755 1.00 42.50 216 PRO A O 1
ATOM 1656 N N . GLY A 1 217 ? 48.592 -20.852 14.754 1.00 27.67 217 GLY A N 1
ATOM 1657 C CA . GLY A 1 217 ? 49.741 -20.147 15.353 1.00 27.67 217 GLY A CA 1
ATOM 1658 C C . GLY A 1 217 ? 49.771 -18.612 15.322 1.00 27.67 217 GLY A C 1
ATOM 1659 O O . GLY A 1 217 ? 50.130 -18.021 14.315 1.00 27.67 217 GLY A O 1
ATOM 1660 N N . LEU A 1 218 ? 49.564 -18.020 16.509 1.00 32.56 218 LEU A N 1
ATOM 1661 C CA . LEU A 1 218 ? 50.256 -16.845 17.085 1.00 32.56 218 LEU A CA 1
ATOM 1662 C C . LEU A 1 218 ? 50.149 -15.452 16.409 1.00 32.56 218 LEU A C 1
ATOM 1664 O O . LEU A 1 218 ? 50.749 -15.158 15.382 1.00 32.56 218 LEU A O 1
ATOM 1668 N N . ALA A 1 219 ? 49.496 -14.533 17.134 1.00 32.97 219 ALA A N 1
ATOM 1669 C CA . ALA A 1 219 ? 49.565 -13.070 16.979 1.00 32.97 219 ALA A CA 1
ATOM 1670 C C . ALA A 1 219 ? 50.901 -12.496 17.541 1.00 32.97 219 ALA A C 1
ATOM 1672 O O . ALA A 1 219 ? 51.560 -13.216 18.299 1.00 32.97 219 ALA A O 1
ATOM 1673 N N . PRO A 1 220 ? 51.310 -11.220 17.275 1.00 41.81 220 PRO A N 1
ATOM 1674 C CA . PRO A 1 220 ? 50.605 -10.040 17.826 1.00 41.81 220 PRO A CA 1
ATOM 1675 C C . PRO A 1 220 ? 50.636 -8.693 17.030 1.00 41.81 220 PRO A C 1
ATOM 1677 O O . PRO A 1 220 ? 51.591 -8.362 16.342 1.00 41.81 220 PRO A O 1
ATOM 1680 N N . ARG A 1 221 ? 49.603 -7.861 17.293 1.00 33.69 221 ARG A N 1
ATOM 1681 C CA . ARG A 1 221 ? 49.554 -6.374 17.475 1.00 33.69 221 ARG A CA 1
ATOM 1682 C C . ARG A 1 221 ? 50.174 -5.399 16.431 1.00 33.69 221 ARG A C 1
ATOM 1684 O O . ARG A 1 221 ? 51.380 -5.207 16.446 1.00 33.69 221 ARG A O 1
ATOM 1691 N N . LYS A 1 222 ? 49.347 -4.552 15.770 1.00 32.62 222 LYS A N 1
ATOM 1692 C CA . LYS A 1 222 ? 48.968 -3.137 16.120 1.00 32.62 222 LYS A CA 1
ATOM 1693 C C . LYS A 1 222 ? 48.419 -2.323 14.911 1.00 32.62 222 LYS A C 1
ATOM 1695 O O . LYS A 1 222 ? 49.061 -2.251 13.876 1.00 32.62 222 LYS A O 1
ATOM 1700 N N . SER A 1 223 ? 47.294 -1.629 15.154 1.00 32.41 223 SER A N 1
ATOM 1701 C CA . SER A 1 223 ? 46.816 -0.328 14.612 1.00 32.41 223 SER A CA 1
ATOM 1702 C C . SER A 1 223 ? 46.755 -0.044 13.097 1.00 32.41 223 SER A C 1
ATOM 1704 O O . SER A 1 223 ? 47.791 0.180 12.485 1.00 32.41 223 SER A O 1
ATOM 1706 N N . ALA A 1 224 ? 45.547 0.223 12.574 1.00 34.91 224 ALA A N 1
ATOM 1707 C CA . ALA A 1 224 ? 45.130 1.557 12.097 1.00 34.91 224 ALA A CA 1
ATOM 1708 C C . ALA A 1 224 ? 43.646 1.577 11.667 1.00 34.91 224 ALA A C 1
ATOM 1710 O O . ALA A 1 224 ? 43.139 0.637 11.067 1.00 34.91 224 ALA A O 1
ATOM 1711 N N . ARG A 1 225 ? 42.972 2.684 11.999 1.00 34.25 225 ARG A N 1
ATOM 1712 C CA . ARG A 1 225 ? 41.607 3.061 11.607 1.00 34.25 225 ARG A CA 1
ATOM 1713 C C . ARG A 1 225 ? 41.493 3.290 10.094 1.00 34.25 225 ARG A C 1
ATOM 1715 O O . ARG A 1 225 ? 42.296 4.046 9.553 1.00 34.25 225 ARG A O 1
ATOM 1722 N N . ARG A 1 226 ? 40.403 2.817 9.484 1.00 35.28 226 ARG A N 1
ATOM 1723 C CA . ARG A 1 226 ? 39.539 3.595 8.574 1.00 35.28 226 ARG A CA 1
ATOM 1724 C C . ARG A 1 226 ? 38.226 2.839 8.375 1.00 35.28 226 ARG A C 1
ATOM 1726 O O . ARG A 1 226 ? 38.234 1.665 8.032 1.00 35.28 226 ARG A O 1
ATOM 1733 N N . SER A 1 227 ? 37.132 3.527 8.682 1.00 33.31 227 SER A N 1
ATOM 1734 C CA . SER A 1 227 ? 35.763 3.039 8.599 1.00 33.31 227 SER A CA 1
ATOM 1735 C C . SER A 1 227 ? 35.330 2.907 7.143 1.00 33.31 227 SER A C 1
ATOM 1737 O O . SER A 1 227 ? 35.366 3.882 6.397 1.00 33.31 227 SER A O 1
ATOM 1739 N N . SER A 1 228 ? 34.890 1.713 6.776 1.00 32.81 228 SER A N 1
ATOM 1740 C CA . SER A 1 228 ? 34.040 1.435 5.623 1.00 32.81 228 SER A CA 1
ATOM 1741 C C . SER A 1 228 ? 32.825 0.700 6.177 1.00 32.81 228 SER A C 1
ATOM 1743 O O . SER A 1 228 ? 32.956 -0.424 6.660 1.00 32.81 228 SER A O 1
ATOM 1745 N N . SER A 1 229 ? 31.685 1.393 6.203 1.00 33.34 229 SER A N 1
ATOM 1746 C CA . SER A 1 229 ? 30.385 0.833 6.566 1.00 33.34 229 SER A CA 1
ATOM 1747 C C . SER A 1 229 ? 29.978 -0.142 5.464 1.00 33.34 229 SER A C 1
ATOM 1749 O O . SER A 1 229 ? 29.601 0.273 4.371 1.00 33.34 229 SER A O 1
ATOM 1751 N N . CYS A 1 230 ? 30.165 -1.433 5.722 1.00 29.72 230 CYS A N 1
ATOM 1752 C CA . CYS A 1 230 ? 29.574 -2.501 4.933 1.00 29.72 230 CYS A CA 1
ATOM 1753 C C . CYS A 1 230 ? 28.221 -2.845 5.547 1.00 29.72 230 CYS A C 1
ATOM 1755 O O . CYS A 1 230 ? 28.150 -3.106 6.745 1.00 29.72 230 CYS A O 1
ATOM 1757 N N . CYS A 1 231 ? 27.209 -2.872 4.681 1.00 32.81 231 CYS A N 1
ATOM 1758 C CA . CYS A 1 231 ? 25.917 -3.537 4.805 1.00 32.81 231 CYS A CA 1
ATOM 1759 C C . CYS A 1 231 ? 25.846 -4.554 5.954 1.00 32.81 231 CYS A C 1
ATOM 1761 O O . CYS A 1 231 ? 26.381 -5.662 5.849 1.00 32.81 231 CYS A O 1
ATOM 1763 N N . THR A 1 232 ? 25.147 -4.189 7.026 1.00 28.47 232 THR A N 1
ATOM 1764 C CA . THR A 1 232 ? 24.717 -5.146 8.041 1.00 28.47 232 THR A CA 1
ATOM 1765 C C . THR A 1 232 ? 23.377 -5.709 7.594 1.00 28.47 232 THR A C 1
ATOM 1767 O O . THR A 1 232 ? 22.350 -5.048 7.682 1.00 28.47 232 THR A O 1
ATOM 1770 N N . THR A 1 233 ? 23.380 -6.940 7.091 1.00 36.00 233 THR A N 1
ATOM 1771 C CA . THR A 1 233 ? 22.174 -7.768 7.053 1.00 36.00 233 THR A CA 1
ATOM 1772 C C . THR A 1 233 ? 21.888 -8.182 8.494 1.00 36.00 233 THR A C 1
ATOM 1774 O O . THR A 1 233 ? 22.447 -9.165 8.986 1.00 36.00 233 THR A O 1
ATOM 1777 N N . GLU A 1 234 ? 21.095 -7.391 9.213 1.00 28.86 234 GLU A N 1
ATOM 1778 C CA . GLU A 1 234 ? 20.668 -7.765 10.555 1.00 28.86 234 GLU A CA 1
ATOM 1779 C C . GLU A 1 234 ? 19.624 -8.878 10.481 1.00 28.86 234 GLU A C 1
ATOM 1781 O O . GLU A 1 234 ? 18.462 -8.703 10.128 1.00 28.86 234 GLU A O 1
ATOM 1786 N N . ARG A 1 235 ? 20.092 -10.074 10.819 1.00 31.53 235 ARG A N 1
ATOM 1787 C CA . ARG A 1 235 ? 19.280 -11.242 11.120 1.00 31.53 235 ARG A CA 1
ATOM 1788 C C . ARG A 1 235 ? 18.890 -11.143 12.594 1.00 31.53 235 ARG A C 1
ATOM 1790 O O . ARG A 1 235 ? 19.680 -11.535 13.451 1.00 31.53 235 ARG A O 1
ATOM 1797 N N . TRP A 1 236 ? 17.710 -10.606 12.888 1.00 39.34 236 TRP A N 1
ATOM 1798 C CA . TRP A 1 236 ? 17.186 -10.579 14.256 1.00 39.34 236 TRP A CA 1
ATOM 1799 C C . TRP A 1 236 ? 16.577 -11.940 14.653 1.00 39.34 236 TRP A C 1
ATOM 1801 O O . TRP A 1 236 ? 16.110 -12.689 13.788 1.00 39.34 236 TRP A O 1
ATOM 1811 N N . PRO A 1 237 ? 16.679 -12.329 15.940 1.00 34.81 237 PRO A N 1
ATOM 1812 C CA . PRO A 1 237 ? 16.458 -13.696 16.394 1.00 34.81 237 PRO A CA 1
ATOM 1813 C C . PRO A 1 237 ? 14.969 -13.989 16.607 1.00 34.81 237 PRO A C 1
ATOM 1815 O O . PRO A 1 237 ? 14.245 -13.190 17.193 1.00 34.81 237 PRO A O 1
ATOM 1818 N N . GLY A 1 238 ? 14.529 -15.173 16.174 1.00 35.16 238 GLY A N 1
ATOM 1819 C CA . GLY A 1 238 ? 13.195 -15.687 16.486 1.00 35.16 238 GLY A CA 1
ATOM 1820 C C . GLY A 1 238 ? 12.997 -15.928 17.992 1.00 35.16 238 GLY A C 1
ATOM 1821 O O . GLY A 1 238 ? 13.980 -16.123 18.720 1.00 35.16 238 GLY A O 1
ATOM 1822 N N . PRO A 1 239 ? 11.744 -15.925 18.476 1.00 40.03 239 PRO A N 1
ATOM 1823 C CA . PRO A 1 239 ? 11.444 -16.036 19.894 1.00 40.03 239 PRO A CA 1
ATOM 1824 C C . PRO A 1 239 ? 11.849 -17.403 20.457 1.00 40.03 239 PRO A C 1
ATOM 1826 O O . PRO A 1 239 ? 11.555 -18.470 19.920 1.00 40.03 239 PRO A O 1
ATOM 1829 N N . SER A 1 240 ? 12.558 -17.335 21.580 1.00 34.75 240 SER A N 1
ATOM 1830 C CA . SER A 1 240 ? 13.012 -18.464 22.382 1.00 34.75 240 SER A CA 1
ATOM 1831 C C . SER A 1 240 ? 11.826 -19.097 23.116 1.00 34.75 240 SER A C 1
ATOM 1833 O O . SER A 1 240 ? 11.201 -18.450 23.957 1.00 34.75 240 SER A O 1
ATOM 1835 N N . SER A 1 241 ? 11.521 -20.368 22.838 1.00 36.47 241 SER A N 1
ATOM 1836 C CA . SER A 1 241 ? 10.559 -21.144 23.627 1.00 36.47 241 SER A CA 1
ATOM 1837 C C . SER A 1 241 ? 11.058 -21.323 25.064 1.00 36.47 241 SER A C 1
ATOM 1839 O O . SER A 1 241 ? 11.993 -22.083 25.319 1.00 36.47 241 SER A O 1
ATOM 1841 N N . ALA A 1 242 ? 10.386 -20.688 26.023 1.00 34.47 242 ALA A N 1
ATOM 1842 C CA . ALA A 1 242 ? 10.499 -21.015 27.439 1.00 34.47 242 ALA A CA 1
ATOM 1843 C C . ALA A 1 242 ? 9.181 -21.637 27.923 1.00 34.47 242 ALA A C 1
ATOM 1845 O O . ALA A 1 242 ? 8.188 -20.952 28.147 1.00 34.47 242 ALA A O 1
ATOM 1846 N N . ALA A 1 243 ? 9.176 -22.961 28.083 1.00 37.28 243 ALA A N 1
ATOM 1847 C CA . ALA A 1 243 ? 8.080 -23.699 28.701 1.00 37.28 243 ALA A CA 1
ATOM 1848 C C . ALA A 1 243 ? 8.050 -23.476 30.229 1.00 37.28 243 ALA A C 1
ATOM 1850 O O . ALA A 1 243 ? 9.106 -23.558 30.865 1.00 37.28 243 ALA A O 1
ATOM 1851 N N . PRO A 1 244 ? 6.878 -23.304 30.869 1.00 40.66 244 PRO A N 1
ATOM 1852 C CA . PRO A 1 244 ? 6.783 -23.346 32.319 1.00 40.66 244 PRO A CA 1
ATOM 1853 C C . PRO A 1 244 ? 6.529 -24.779 32.808 1.00 40.66 244 PRO A C 1
ATOM 1855 O O . PRO A 1 244 ? 5.484 -25.385 32.571 1.00 40.66 244 PRO A O 1
ATOM 1858 N N . SER A 1 245 ? 7.491 -25.324 33.554 1.00 40.97 245 SER A N 1
ATOM 1859 C CA . SER A 1 245 ? 7.301 -26.532 34.355 1.00 40.97 245 SER A CA 1
ATOM 1860 C C . SER A 1 245 ? 6.415 -26.227 35.564 1.00 40.97 245 SER A C 1
ATOM 1862 O O . SER A 1 245 ? 6.791 -25.444 36.439 1.00 40.97 245 SER A O 1
ATOM 1864 N N . GLY A 1 246 ? 5.258 -26.879 35.642 1.00 35.72 246 GLY A N 1
ATOM 1865 C CA . GLY A 1 246 ? 4.391 -26.830 36.812 1.00 35.72 246 GLY A CA 1
ATOM 1866 C C . GLY A 1 246 ? 5.020 -27.469 38.054 1.00 35.72 246 GLY A C 1
ATOM 1867 O O . GLY A 1 246 ? 5.736 -28.469 37.976 1.00 35.72 246 GLY A O 1
ATOM 1868 N N . ARG A 1 247 ? 4.677 -26.937 39.232 1.00 40.78 247 ARG A N 1
ATOM 1869 C CA . ARG A 1 247 ? 4.695 -27.700 40.484 1.00 40.78 247 ARG A CA 1
ATOM 1870 C C . ARG A 1 247 ? 3.562 -27.273 41.411 1.00 40.78 247 ARG A C 1
ATOM 1872 O O . ARG A 1 247 ? 3.471 -26.144 41.873 1.00 40.78 247 ARG A O 1
ATOM 1879 N N . SER A 1 248 ? 2.725 -28.266 41.667 1.00 40.34 248 SER A N 1
ATOM 1880 C CA . SER A 1 248 ? 1.693 -28.401 42.687 1.00 40.34 248 SER A CA 1
ATOM 1881 C C . SER A 1 248 ? 2.138 -27.986 44.096 1.00 40.34 248 SER A C 1
ATOM 1883 O O . SER A 1 248 ? 3.204 -28.403 44.555 1.00 40.34 248 SER A O 1
ATOM 1885 N N . GLY A 1 249 ? 1.261 -27.292 44.825 1.00 38.97 249 GLY A N 1
ATOM 1886 C CA . GLY A 1 249 ? 1.455 -26.947 46.235 1.00 38.97 249 GLY A CA 1
ATOM 1887 C C . GLY A 1 249 ? 0.153 -26.578 46.946 1.00 38.97 249 GLY A C 1
ATOM 1888 O O . GLY A 1 249 ? -0.029 -25.451 47.383 1.00 38.97 249 GLY A O 1
ATOM 1889 N N . SER A 1 250 ? -0.766 -27.533 47.062 1.00 44.28 250 SER A N 1
ATOM 1890 C CA . SER A 1 250 ? -1.985 -27.443 47.869 1.00 44.28 250 SER A CA 1
ATOM 1891 C C . SER A 1 250 ? -1.679 -27.471 49.374 1.00 44.28 250 SER A C 1
ATOM 1893 O O . SER A 1 250 ? -1.171 -28.485 49.853 1.00 44.28 250 SER A O 1
ATOM 1895 N N . ARG A 1 251 ? -2.077 -26.444 50.140 1.00 47.47 251 ARG A N 1
ATOM 1896 C CA . ARG A 1 251 ? -2.471 -26.563 51.562 1.00 47.47 251 ARG A CA 1
ATOM 1897 C C . ARG A 1 251 ? -3.526 -25.512 51.905 1.00 47.47 251 ARG A C 1
ATOM 1899 O O . ARG A 1 251 ? -3.226 -24.333 52.044 1.00 47.47 251 ARG A O 1
ATOM 1906 N N . GLY A 1 252 ? -4.763 -25.986 52.031 1.00 44.09 252 GLY A N 1
ATOM 1907 C CA . GLY A 1 252 ? -5.903 -25.219 52.510 1.00 44.09 252 GLY A CA 1
ATOM 1908 C C . GLY A 1 252 ? -5.800 -24.909 54.002 1.00 44.09 252 GLY A C 1
ATOM 1909 O O . GLY A 1 252 ? -5.421 -25.752 54.818 1.00 44.09 252 GLY A O 1
ATOM 1910 N N . ILE A 1 253 ? -6.159 -23.673 54.319 1.00 50.81 253 ILE A N 1
ATOM 1911 C CA . ILE A 1 253 ? -6.343 -23.112 55.652 1.00 50.81 253 ILE A CA 1
ATOM 1912 C C . ILE A 1 253 ? -7.714 -23.572 56.177 1.00 50.81 253 ILE A C 1
ATOM 1914 O O . ILE A 1 253 ? -8.713 -23.495 55.466 1.00 50.81 253 ILE A O 1
ATOM 1918 N N . ARG A 1 254 ? -7.762 -24.066 57.421 1.00 55.12 254 ARG A N 1
ATOM 1919 C CA . ARG A 1 254 ? -9.010 -24.318 58.165 1.00 55.12 254 ARG A CA 1
ATOM 1920 C C . ARG A 1 254 ? -9.567 -22.994 58.708 1.00 55.12 254 ARG A C 1
ATOM 1922 O O . ARG A 1 254 ? -8.772 -22.225 59.248 1.00 55.12 254 ARG A O 1
ATOM 1929 N N . PRO A 1 255 ? -10.887 -22.747 58.673 1.00 62.38 255 PRO A N 1
ATOM 1930 C CA . PRO A 1 255 ? -11.492 -21.682 59.457 1.00 62.38 255 PRO A CA 1
ATOM 1931 C C . PRO A 1 255 ? -11.799 -22.170 60.879 1.00 62.38 255 PRO A C 1
ATOM 1933 O O . PRO A 1 255 ? -12.007 -23.361 61.120 1.00 62.38 255 PRO A O 1
ATOM 1936 N N . GLY A 1 256 ? -11.781 -21.227 61.817 1.00 52.91 256 GLY A N 1
ATOM 1937 C CA . GLY A 1 256 ? -12.039 -21.464 63.229 1.00 52.91 256 GLY A CA 1
ATOM 1938 C C . GLY A 1 256 ? -13.515 -21.646 63.574 1.00 52.91 256 GLY A C 1
ATOM 1939 O O . GLY A 1 256 ? -14.408 -21.124 62.906 1.00 52.91 256 GLY A O 1
ATOM 1940 N N . SER A 1 257 ? -13.727 -22.373 64.665 1.00 55.78 257 SER A N 1
ATOM 1941 C CA . SER A 1 257 ? -14.709 -22.159 65.733 1.00 55.78 257 SER A CA 1
ATOM 1942 C C . SER A 1 257 ? -14.269 -23.007 66.922 1.00 55.78 257 SER A C 1
ATOM 1944 O O . SER A 1 257 ? -13.798 -24.142 66.671 1.00 55.78 257 SER A O 1
#